Protein AF-A0A2R6S3V8-F1 (afdb_monomer)

Organism: NCBI:txid98765

Radius of gyration: 44.55 Å; Cα contacts (8 Å, |Δi|>4): 209; chains: 1; bounding box: 67×43×155 Å

Secondary structure (DSSP, 8-state):
--SHHHHHHHHHHHHHHHHHHHHHHHHHHHHHHHHHHHHHHHHHHHHHHHHHHHHHHHHHHHHHHHHHHHHHHHHHHHHHHHHHHHHHHHHH-SS--SSEEEE-BTTB--EEEHHHHHHHHHHTEETTTTEESS--B-TTT--B---TTT-SS-SEEE-HHHHHHHHHHHHHHHTPPPPPPTT-------S-------------TTGGGSTT-HHHHHHHHHHHHHHHHHHHHHHHTTT--HHHHHHHHHHHT-

Solvent-accessible surface area (backbone atoms only — not comparable to full-atom values): 14377 Å² total; per-residue (Å²): 143,72,73,64,62,60,56,52,52,49,53,53,52,51,50,52,51,49,56,52,49,54,53,48,52,54,50,50,51,54,51,51,54,52,48,51,52,50,52,53,51,51,53,51,52,50,52,52,52,53,52,52,50,52,54,47,54,53,49,52,53,54,48,52,55,50,51,54,52,48,52,52,54,51,48,52,54,46,50,53,51,34,51,52,46,51,50,50,49,48,72,78,24,88,56,76,45,26,42,28,28,20,39,59,27,102,79,45,70,63,68,38,24,31,53,58,50,49,29,58,62,38,53,58,43,36,84,90,74,35,42,63,89,63,81,52,46,42,94,88,78,58,39,64,42,57,51,87,88,83,46,93,59,64,32,69,39,80,31,63,67,60,40,54,54,50,50,49,51,48,50,57,34,29,68,49,74,82,76,78,45,102,80,71,59,85,77,76,89,79,78,82,95,72,95,68,94,63,88,75,68,82,80,55,84,53,60,38,37,18,72,92,17,62,57,39,51,55,40,52,51,44,20,52,54,14,45,56,54,49,52,54,46,64,76,36,48,88,75,60,50,41,68,53,54,42,53,49,26,58,75,64,74,69

Structure (mmCIF, N/CA/C/O backbone):
data_AF-A0A2R6S3V8-F1
#
_entry.id   AF-A0A2R6S3V8-F1
#
loop_
_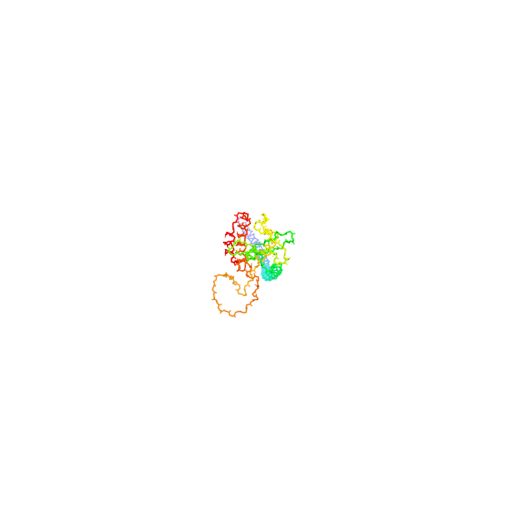atom_site.group_PDB
_atom_site.id
_atom_site.type_symbol
_atom_site.label_atom_id
_atom_site.label_alt_id
_atom_site.label_comp_id
_atom_site.label_asym_id
_atom_site.label_entity_id
_atom_site.label_seq_id
_atom_site.pdbx_PDB_ins_code
_atom_site.Cartn_x
_atom_site.Cartn_y
_atom_site.Cartn_z
_atom_site.occupancy
_atom_site.B_iso_or_equiv
_atom_site.auth_seq_id
_atom_site.auth_comp_id
_atom_site.auth_asym_id
_atom_site.auth_atom_id
_atom_site.pdbx_PDB_model_num
ATOM 1 N N . MET A 1 1 ? -31.964 -7.926 121.846 1.00 48.28 1 MET A N 1
ATOM 2 C CA . MET A 1 1 ? -32.997 -7.223 121.055 1.00 48.28 1 MET A CA 1
ATOM 3 C C . MET A 1 1 ? -32.378 -6.970 119.682 1.00 48.28 1 MET A C 1
ATOM 5 O O . MET A 1 1 ? -32.095 -5.840 119.339 1.00 48.28 1 MET A O 1
ATOM 9 N N . GLU A 1 2 ? -32.036 -8.056 118.980 1.00 49.59 2 GLU A N 1
ATOM 10 C CA . GLU A 1 2 ? -31.052 -8.072 117.871 1.00 49.59 2 GLU A CA 1
ATOM 11 C C . GLU A 1 2 ? -31.602 -8.804 116.628 1.00 49.59 2 GLU A C 1
ATOM 13 O O . GLU A 1 2 ? -30.924 -8.931 115.622 1.00 49.59 2 GLU A O 1
ATOM 18 N N . TYR A 1 3 ? -32.850 -9.285 116.689 1.00 49.09 3 TYR A N 1
ATOM 19 C CA . TYR A 1 3 ? -33.477 -10.095 115.635 1.00 49.09 3 TYR A CA 1
ATOM 20 C C . TYR A 1 3 ? -34.266 -9.273 114.597 1.00 49.09 3 TYR A C 1
ATOM 22 O O . TYR A 1 3 ? -34.626 -9.814 113.556 1.00 49.09 3 TYR A O 1
ATOM 30 N N . ASP A 1 4 ? -34.522 -7.984 114.851 1.00 52.78 4 ASP A N 1
ATOM 31 C CA . ASP A 1 4 ? -35.313 -7.127 113.950 1.00 52.78 4 ASP A CA 1
ATOM 32 C C . ASP A 1 4 ? -34.460 -6.373 112.909 1.00 52.78 4 ASP A C 1
ATOM 34 O O . ASP A 1 4 ? -34.943 -6.099 111.809 1.00 52.78 4 ASP A O 1
ATOM 38 N N . GLU A 1 5 ? -33.179 -6.087 113.184 1.00 52.56 5 GLU A N 1
ATOM 39 C CA . GLU A 1 5 ? -32.295 -5.411 112.213 1.00 52.56 5 GLU A CA 1
ATOM 40 C C . GLU A 1 5 ? -31.912 -6.318 111.032 1.00 52.56 5 GLU A C 1
ATOM 42 O O . GLU A 1 5 ? -31.852 -5.854 109.890 1.00 52.56 5 GLU A O 1
ATOM 47 N N . ASP A 1 6 ? -31.732 -7.621 111.265 1.00 54.94 6 ASP A N 1
ATOM 48 C CA . ASP A 1 6 ? -31.348 -8.577 110.220 1.00 54.94 6 ASP A CA 1
ATOM 49 C C . ASP A 1 6 ? -32.487 -8.881 109.233 1.00 54.94 6 ASP A C 1
ATOM 51 O O . ASP A 1 6 ? -32.248 -9.035 108.031 1.00 54.94 6 ASP A O 1
ATOM 55 N N . VAL A 1 7 ? -33.742 -8.894 109.697 1.00 58.06 7 VAL A N 1
ATOM 56 C CA . VAL A 1 7 ? -34.926 -9.099 108.840 1.00 58.06 7 VAL A CA 1
ATOM 57 C C . VAL A 1 7 ? -35.201 -7.864 107.976 1.00 58.06 7 VAL A C 1
ATOM 59 O O . VAL A 1 7 ? -35.477 -7.996 106.780 1.00 58.06 7 VAL A O 1
ATOM 62 N N . LEU A 1 8 ? -35.046 -6.659 108.536 1.00 56.72 8 LEU A N 1
ATOM 63 C CA . LEU A 1 8 ? -35.161 -5.398 107.794 1.00 56.72 8 LEU A CA 1
ATOM 64 C C . LEU A 1 8 ? -34.008 -5.214 106.786 1.00 56.72 8 LEU A C 1
ATOM 66 O O . LEU A 1 8 ? -34.238 -4.782 105.654 1.00 56.72 8 LEU A O 1
ATOM 70 N N . SER A 1 9 ? -32.783 -5.619 107.148 1.00 60.69 9 SER A N 1
ATOM 71 C CA . SER A 1 9 ? -31.602 -5.685 106.267 1.00 60.69 9 SER A CA 1
ATOM 72 C C . SER A 1 9 ? -31.814 -6.638 105.086 1.00 60.69 9 SER A C 1
ATOM 74 O O . SER A 1 9 ? -31.480 -6.307 103.944 1.00 60.69 9 SER A O 1
ATOM 76 N N . PHE A 1 10 ? -32.422 -7.804 105.327 1.00 60.97 10 PHE A N 1
ATOM 77 C CA . PHE A 1 10 ? -32.728 -8.785 104.287 1.00 60.97 10 PHE A CA 1
ATOM 78 C C . PHE A 1 10 ? -33.833 -8.299 103.339 1.00 60.97 10 PHE A C 1
ATOM 80 O O . PHE A 1 10 ? -33.656 -8.358 102.123 1.00 60.97 10 PHE A O 1
ATOM 87 N N . GLN A 1 11 ? -34.924 -7.728 103.863 1.00 63.41 11 GLN A N 1
ATOM 88 C CA . GLN A 1 11 ? -35.998 -7.137 103.051 1.00 63.41 11 GLN A CA 1
ATOM 89 C C . GLN A 1 11 ? -35.516 -5.930 102.225 1.00 63.41 11 GLN A C 1
ATOM 91 O O . GLN A 1 11 ? -35.892 -5.791 101.061 1.00 63.41 11 GLN A O 1
ATOM 96 N N . GLY A 1 12 ? -34.628 -5.093 102.777 1.00 66.38 12 GLY A N 1
ATOM 97 C CA . GLY A 1 12 ? -33.996 -3.982 102.057 1.00 66.38 12 GLY A CA 1
ATOM 98 C C . GLY A 1 12 ? -33.089 -4.441 100.909 1.00 66.38 12 GLY A C 1
ATOM 99 O O . GLY A 1 12 ? -33.147 -3.873 99.815 1.00 66.38 12 GLY A O 1
ATOM 100 N N . LYS A 1 13 ? -32.307 -5.512 101.119 1.00 70.75 13 LYS A N 1
ATOM 101 C CA . LYS A 1 13 ? -31.479 -6.166 100.083 1.00 70.75 13 LYS A CA 1
ATOM 102 C C . LYS A 1 13 ? -32.323 -6.844 99.002 1.00 70.75 13 LYS A C 1
ATOM 104 O O . LYS A 1 13 ? -31.981 -6.790 97.824 1.00 70.75 13 LYS A O 1
ATOM 109 N N . GLN A 1 14 ? -33.444 -7.452 99.386 1.00 71.12 14 GLN A N 1
ATOM 110 C CA . GLN A 1 14 ? -34.370 -8.100 98.458 1.00 71.12 14 GLN A CA 1
ATOM 111 C C . GLN A 1 14 ? -35.085 -7.067 97.575 1.00 71.12 14 GLN A C 1
ATOM 113 O O . GLN A 1 14 ? -35.185 -7.254 96.366 1.00 71.12 14 GLN A O 1
ATOM 118 N N . LYS A 1 15 ? -35.492 -5.928 98.149 1.00 75.38 15 LYS A N 1
ATOM 119 C CA . LYS A 1 15 ? -36.096 -4.811 97.411 1.00 75.38 15 LYS A CA 1
ATOM 120 C C . LYS A 1 15 ? -35.116 -4.156 96.431 1.00 75.38 15 LYS A C 1
ATOM 122 O O . LYS A 1 15 ? -35.463 -3.944 95.274 1.00 75.38 15 LYS A O 1
ATOM 127 N N . THR A 1 16 ? -33.873 -3.915 96.852 1.00 76.69 16 THR A N 1
ATOM 128 C CA . THR A 1 16 ? -32.826 -3.385 95.957 1.00 76.69 16 THR A CA 1
ATOM 129 C C . THR A 1 16 ? -32.462 -4.361 94.837 1.00 76.69 16 THR A C 1
ATOM 131 O O . THR A 1 16 ? -32.201 -3.915 93.720 1.00 76.69 16 THR A O 1
ATOM 134 N N . ALA A 1 17 ? -32.485 -5.674 95.093 1.00 77.25 17 ALA A N 1
ATOM 135 C CA . ALA A 1 17 ? -32.283 -6.705 94.072 1.00 77.25 17 ALA A CA 1
ATOM 136 C C . ALA A 1 17 ? -33.411 -6.727 93.023 1.00 77.25 17 ALA A C 1
ATOM 138 O O . ALA A 1 17 ? -33.134 -6.852 91.831 1.00 77.25 17 ALA A O 1
ATOM 139 N N . VAL A 1 18 ? -34.668 -6.554 93.444 1.00 80.44 18 VAL A N 1
ATOM 140 C CA . VAL A 1 18 ? -35.823 -6.449 92.532 1.00 80.44 18 VAL A CA 1
ATOM 141 C C . VAL A 1 18 ? -35.735 -5.178 91.685 1.00 80.44 18 VAL A C 1
ATOM 143 O O . VAL A 1 18 ? -35.821 -5.261 90.464 1.00 80.44 18 VAL A O 1
ATOM 146 N N . GLU A 1 19 ? -35.441 -4.027 92.292 1.00 82.44 19 GLU A N 1
ATOM 147 C CA . GLU A 1 19 ? -35.271 -2.758 91.564 1.00 82.44 19 GLU A CA 1
ATOM 148 C C . GLU A 1 19 ? -34.097 -2.802 90.563 1.00 82.44 19 GLU A C 1
ATOM 150 O O . GLU A 1 19 ? -34.140 -2.169 89.505 1.00 82.44 19 GLU A O 1
ATOM 155 N N . THR A 1 20 ? -33.026 -3.550 90.860 1.00 84.69 20 THR A N 1
ATOM 156 C CA . THR A 1 20 ? -31.924 -3.758 89.900 1.00 84.69 20 THR A CA 1
ATOM 157 C C . THR A 1 20 ? -32.291 -4.725 88.780 1.00 84.69 20 THR A C 1
ATOM 159 O O . THR A 1 20 ? -31.834 -4.524 87.653 1.00 84.69 20 THR A O 1
ATOM 162 N N . PHE A 1 21 ? -33.113 -5.739 89.053 1.00 85.06 21 PHE A N 1
ATOM 163 C CA . PHE A 1 21 ? -33.656 -6.628 88.025 1.00 85.06 21 PHE A CA 1
ATOM 164 C C . PHE A 1 21 ? -34.600 -5.886 87.075 1.00 85.06 21 PHE A C 1
ATOM 166 O O . PHE A 1 21 ? -34.404 -5.974 85.867 1.00 85.06 21 PHE A O 1
ATOM 173 N N . GLU A 1 22 ? -35.526 -5.076 87.593 1.00 87.50 22 GLU A N 1
ATOM 174 C CA . GLU A 1 22 ? -36.433 -4.254 86.776 1.00 87.50 22 GLU A CA 1
ATOM 175 C C . GLU A 1 22 ? -35.665 -3.265 85.886 1.00 87.50 22 GLU A C 1
ATOM 177 O O . GLU A 1 22 ? -35.955 -3.128 84.697 1.00 87.50 22 GLU A O 1
ATOM 182 N N . LYS A 1 23 ? -34.618 -2.616 86.417 1.00 87.81 23 LYS A N 1
ATOM 183 C CA . LYS A 1 23 ? -33.740 -1.742 85.617 1.00 87.81 23 LYS A CA 1
ATOM 184 C C . LYS A 1 23 ? -33.009 -2.502 84.510 1.00 87.81 23 LYS A C 1
ATOM 186 O O . LYS A 1 23 ? -32.854 -1.979 83.405 1.00 87.81 23 LYS A O 1
ATOM 191 N N . ARG A 1 24 ? -32.545 -3.726 84.782 1.00 88.19 24 ARG A N 1
ATOM 192 C CA . ARG A 1 24 ? -31.901 -4.579 83.771 1.00 88.19 24 ARG A CA 1
ATOM 193 C C . ARG A 1 24 ? -32.887 -5.028 82.702 1.00 88.19 24 ARG A C 1
ATOM 195 O O . ARG A 1 24 ? -32.532 -4.987 81.531 1.00 88.19 24 ARG A O 1
ATOM 202 N N . GLU A 1 25 ? -34.103 -5.395 83.084 1.00 90.88 25 GLU A N 1
ATOM 203 C CA . GLU A 1 25 ? -35.168 -5.786 82.158 1.00 90.88 25 GLU A CA 1
ATOM 204 C C . GLU A 1 25 ? -35.560 -4.623 81.236 1.00 90.88 25 GLU A C 1
ATOM 206 O O . GLU A 1 25 ? -35.615 -4.792 80.020 1.00 90.88 25 GLU A O 1
ATOM 211 N N . GLN A 1 26 ? -35.711 -3.410 81.779 1.00 90.62 26 GLN A N 1
ATOM 212 C CA . GLN A 1 26 ? -35.938 -2.202 80.975 1.00 90.62 26 GLN A CA 1
ATOM 213 C C . GLN A 1 26 ? -34.776 -1.908 80.016 1.00 90.62 26 GLN A C 1
ATOM 215 O O . GLN A 1 26 ? -35.002 -1.547 78.863 1.00 90.62 26 GLN A O 1
ATOM 220 N N . THR A 1 27 ? -33.532 -2.089 80.470 1.00 91.75 27 THR A N 1
ATOM 221 C CA . THR A 1 27 ? -32.340 -1.880 79.631 1.00 91.75 27 THR A CA 1
ATOM 222 C C . THR A 1 27 ? -32.261 -2.907 78.498 1.00 91.75 27 THR A C 1
ATOM 224 O O . THR A 1 27 ? -31.977 -2.542 77.360 1.00 91.75 27 THR A O 1
ATOM 227 N N . LEU A 1 28 ? -32.535 -4.183 78.788 1.00 91.69 28 LEU A N 1
ATOM 228 C CA . LEU A 1 28 ? -32.569 -5.257 77.791 1.00 91.69 28 LEU A CA 1
ATOM 229 C C . LEU A 1 28 ? -33.653 -5.013 76.744 1.00 91.69 28 LEU A C 1
ATOM 231 O O . LEU A 1 28 ? -33.375 -5.117 75.555 1.00 91.69 28 LEU A O 1
ATOM 235 N N . LYS A 1 29 ? -34.843 -4.590 77.175 1.00 93.31 29 LYS A N 1
ATOM 236 C CA . LYS A 1 29 ? -35.941 -4.252 76.268 1.00 93.31 29 LYS A CA 1
ATOM 237 C C . LYS A 1 29 ? -35.584 -3.088 75.335 1.00 93.31 29 LYS A C 1
ATOM 239 O O . LYS A 1 29 ? -35.846 -3.153 74.140 1.00 93.31 29 LYS A O 1
ATOM 244 N N . GLY A 1 30 ? -34.906 -2.061 75.857 1.00 93.38 30 GLY A N 1
ATOM 245 C CA . GLY A 1 30 ? -34.395 -0.955 75.040 1.00 93.38 30 GLY A CA 1
ATOM 246 C C . GLY A 1 30 ? -33.328 -1.385 74.023 1.00 93.38 30 GLY A C 1
ATOM 247 O O . GLY A 1 30 ? -33.298 -0.864 72.910 1.00 93.38 30 GLY A O 1
ATOM 248 N N . LEU A 1 31 ? -32.474 -2.354 74.375 1.00 94.31 31 LEU A N 1
ATOM 249 C CA . LEU A 1 31 ? -31.498 -2.940 73.448 1.00 94.31 31 LEU A CA 1
ATOM 250 C C . LEU A 1 31 ? -32.166 -3.804 72.369 1.00 94.31 31 LEU A C 1
ATOM 252 O O . LEU A 1 31 ? -31.749 -3.737 71.216 1.00 94.31 31 LEU A O 1
ATOM 256 N N . GLU A 1 32 ? -33.197 -4.579 72.713 1.00 94.44 32 GLU A N 1
ATOM 257 C CA . GLU A 1 32 ? -33.983 -5.363 71.748 1.00 94.44 32 GLU A CA 1
ATOM 258 C C . GLU A 1 32 ? -34.692 -4.466 70.728 1.00 94.44 32 GLU A C 1
ATOM 260 O O . GLU A 1 32 ? -34.628 -4.729 69.527 1.00 94.44 32 GLU A O 1
ATOM 265 N N . ASP A 1 33 ? -35.318 -3.376 71.181 1.00 94.12 33 ASP A N 1
ATOM 266 C CA . ASP A 1 33 ? -35.956 -2.403 70.291 1.00 94.12 33 ASP A CA 1
ATOM 267 C C . ASP A 1 33 ? -34.933 -1.721 69.365 1.00 94.12 33 ASP A C 1
ATOM 269 O O . ASP A 1 33 ? -35.184 -1.579 68.166 1.00 94.12 33 ASP A O 1
ATOM 273 N N . ALA A 1 34 ? -33.755 -1.361 69.888 1.00 94.50 34 ALA A N 1
ATOM 274 C CA . ALA A 1 34 ? -32.674 -0.774 69.095 1.00 94.50 34 ALA A CA 1
ATOM 275 C C . ALA A 1 34 ? -32.090 -1.756 68.063 1.00 94.50 34 ALA A C 1
ATOM 277 O O . ALA A 1 34 ? -31.764 -1.354 66.945 1.00 94.50 34 ALA A O 1
ATOM 278 N N . LEU A 1 35 ? -31.969 -3.042 68.412 1.00 94.50 35 LEU A N 1
ATOM 279 C CA . LEU A 1 35 ? -31.549 -4.094 67.482 1.00 94.50 35 LEU A CA 1
ATOM 280 C C . LEU A 1 35 ? -32.586 -4.312 66.380 1.00 94.50 35 LEU A C 1
ATOM 282 O O . LEU A 1 35 ? -32.212 -4.389 65.214 1.00 94.50 35 LEU A O 1
ATOM 286 N N . ARG A 1 36 ? -33.880 -4.331 66.724 1.00 94.69 36 ARG A N 1
ATOM 287 C CA . ARG A 1 36 ? -34.958 -4.446 65.733 1.00 94.69 36 ARG A CA 1
ATOM 288 C C . ARG A 1 36 ? -34.933 -3.282 64.743 1.00 94.69 36 ARG A C 1
ATOM 290 O O . ARG A 1 36 ? -35.021 -3.509 63.542 1.00 94.69 36 ARG A O 1
ATOM 297 N N . GLN A 1 37 ? -34.751 -2.055 65.233 1.00 94.94 37 GLN A N 1
ATOM 298 C CA . GLN A 1 37 ? -34.629 -0.880 64.370 1.00 94.94 37 GLN A CA 1
ATOM 299 C C . GLN A 1 37 ? -33.412 -0.985 63.433 1.00 94.94 37 GLN A C 1
ATOM 301 O O . GLN A 1 37 ? -33.524 -0.705 62.242 1.00 94.94 37 GLN A O 1
ATOM 306 N N . LYS A 1 38 ? -32.262 -1.442 63.946 1.00 94.62 38 LYS A N 1
ATOM 307 C CA . LYS A 1 38 ? -31.061 -1.686 63.131 1.00 94.62 38 LYS A CA 1
ATOM 308 C C . LYS A 1 38 ? -31.275 -2.761 62.062 1.00 94.62 38 LYS A C 1
ATOM 310 O O . LYS A 1 38 ? -30.790 -2.594 60.947 1.00 94.62 38 LYS A O 1
ATOM 315 N N . ASP A 1 39 ? -31.988 -3.840 62.375 1.00 95.12 39 ASP A N 1
ATOM 316 C CA . ASP A 1 39 ? -32.306 -4.895 61.404 1.00 95.12 39 ASP A CA 1
ATOM 317 C C . ASP A 1 39 ? -33.241 -4.391 60.295 1.00 95.12 39 ASP A C 1
ATOM 319 O O . ASP A 1 39 ? -33.076 -4.752 59.128 1.00 95.12 39 ASP A O 1
ATOM 323 N N . GLU A 1 40 ? -34.210 -3.538 60.628 1.00 94.50 40 GLU A N 1
ATOM 324 C CA . GLU A 1 40 ? -35.085 -2.892 59.644 1.00 94.50 40 GLU A CA 1
ATOM 325 C C . GLU A 1 40 ? -34.295 -1.952 58.717 1.00 94.50 40 GLU A C 1
ATOM 327 O O . GLU A 1 40 ? -34.451 -2.028 57.495 1.00 94.50 40 GLU A O 1
ATOM 332 N N . GLU A 1 41 ? -33.393 -1.133 59.271 1.00 94.75 41 GLU A N 1
ATOM 333 C CA . GLU A 1 41 ? -32.486 -0.264 58.504 1.00 94.75 41 GLU A CA 1
ATOM 334 C C . GLU A 1 41 ? -31.584 -1.077 57.560 1.00 94.75 41 GLU A C 1
ATOM 336 O O . GLU A 1 41 ? -31.548 -0.807 56.358 1.00 94.75 41 GLU A O 1
ATOM 341 N N . LEU A 1 42 ? -30.924 -2.125 58.067 1.00 94.62 42 LEU A N 1
ATOM 342 C CA . LEU A 1 42 ? -30.051 -2.996 57.271 1.00 94.62 42 LEU A CA 1
ATOM 343 C C . LEU A 1 42 ? -30.805 -3.715 56.148 1.00 94.62 42 LEU A C 1
ATOM 345 O O . LEU A 1 42 ? -30.278 -3.873 55.045 1.00 94.62 42 LEU A O 1
ATOM 349 N N . ASN A 1 43 ? -32.040 -4.151 56.399 1.00 94.62 43 ASN A N 1
ATOM 350 C CA . ASN A 1 43 ? -32.871 -4.762 55.364 1.00 94.62 43 ASN A CA 1
ATOM 351 C C . ASN A 1 43 ? -33.283 -3.745 54.289 1.00 94.62 43 ASN A C 1
ATOM 353 O O . ASN A 1 43 ? -33.294 -4.091 53.104 1.00 94.62 43 ASN A O 1
ATOM 357 N N . GLY A 1 44 ? -33.563 -2.497 54.678 1.00 94.94 44 GLY A N 1
ATOM 358 C CA . GLY A 1 44 ? -33.804 -1.396 53.745 1.00 94.94 44 GLY A CA 1
ATOM 359 C C . GLY A 1 44 ? -32.588 -1.109 52.860 1.00 94.94 44 GLY A C 1
ATOM 360 O O . GLY A 1 44 ? -32.703 -1.098 51.633 1.00 94.94 44 GLY A O 1
ATOM 361 N N . GLU A 1 45 ? -31.406 -0.966 53.463 1.00 95.62 45 GLU A N 1
ATOM 362 C CA . GLU A 1 45 ? -30.142 -0.759 52.742 1.00 95.62 45 GLU A CA 1
ATOM 363 C C . GLU A 1 45 ? -29.821 -1.919 51.794 1.00 95.62 45 GLU A C 1
ATOM 365 O O . GLU A 1 45 ? -29.440 -1.701 50.642 1.00 95.62 45 GLU A O 1
ATOM 370 N N . LYS A 1 46 ? -30.034 -3.164 52.235 1.00 95.56 46 LYS A N 1
ATOM 371 C CA . LYS A 1 46 ? -29.844 -4.355 51.400 1.00 95.56 46 LYS A CA 1
ATOM 372 C C . LYS A 1 46 ? -30.759 -4.346 50.174 1.00 95.56 46 LYS A C 1
ATOM 374 O O . LYS A 1 46 ? -30.309 -4.710 49.089 1.00 95.56 46 LYS A O 1
ATOM 379 N N . GLY A 1 47 ? -32.011 -3.909 50.327 1.00 95.88 47 GLY A N 1
ATOM 380 C CA . GLY A 1 47 ? -32.945 -3.742 49.211 1.00 95.88 47 GLY A CA 1
ATOM 381 C C . GLY A 1 47 ? -32.446 -2.724 48.181 1.00 95.88 47 GLY A C 1
ATOM 382 O O . GLY A 1 47 ? -32.426 -3.019 46.987 1.00 95.88 47 GLY A O 1
ATOM 383 N N . ILE A 1 48 ? -31.963 -1.568 48.648 1.00 96.25 48 ILE A N 1
ATOM 384 C CA . ILE A 1 48 ? -31.397 -0.514 47.791 1.00 96.25 48 ILE A CA 1
ATOM 385 C C . ILE A 1 48 ? -30.157 -1.024 47.046 1.00 96.25 48 ILE A C 1
ATOM 387 O O . ILE A 1 48 ? -30.049 -0.852 45.832 1.00 96.25 48 ILE A O 1
ATOM 391 N N . LEU A 1 49 ? -29.236 -1.693 47.745 1.00 95.88 49 LEU A N 1
ATOM 392 C CA . LEU A 1 49 ? -28.029 -2.261 47.137 1.00 95.88 49 LEU A CA 1
ATOM 393 C C . LEU A 1 49 ? -28.358 -3.311 46.076 1.00 95.88 49 LEU A C 1
ATOM 395 O O . LEU A 1 49 ? -27.707 -3.363 45.034 1.00 95.88 49 LEU A O 1
ATOM 399 N N . GLN A 1 50 ? -29.371 -4.141 46.319 1.00 96.19 50 GLN A N 1
ATOM 400 C CA . GLN A 1 50 ? -29.789 -5.155 45.361 1.00 96.19 50 GLN A CA 1
ATOM 401 C C . GLN A 1 50 ? -30.414 -4.530 44.108 1.00 96.19 50 GLN A C 1
ATOM 403 O O . GLN A 1 50 ? -30.151 -5.002 43.005 1.00 96.19 50 GLN A O 1
ATOM 408 N N . GLN A 1 51 ? -31.165 -3.436 44.259 1.00 96.06 51 GLN A N 1
ATOM 409 C CA . GLN A 1 51 ? -31.702 -2.676 43.132 1.00 96.06 51 GLN A CA 1
ATOM 410 C C . GLN A 1 51 ? -30.593 -1.993 42.316 1.00 96.06 51 GLN A C 1
ATOM 412 O O . GLN A 1 51 ? -30.576 -2.110 41.094 1.00 96.06 51 GLN A O 1
ATOM 417 N N . LEU A 1 52 ? -29.624 -1.358 42.987 1.00 96.31 52 LEU A N 1
ATOM 418 C CA . LEU A 1 52 ? -28.451 -0.757 42.338 1.00 96.31 52 LEU A CA 1
ATOM 419 C C . LEU A 1 52 ? -27.613 -1.792 41.584 1.00 96.31 52 LEU A C 1
ATOM 421 O O . LEU A 1 52 ? -27.105 -1.501 40.506 1.00 96.31 52 LEU A O 1
ATOM 425 N N . LYS A 1 53 ? -27.474 -3.003 42.135 1.00 97.00 53 LYS A N 1
ATOM 426 C CA . LYS A 1 53 ? -26.755 -4.096 41.477 1.00 97.00 53 LYS A CA 1
ATOM 427 C C . LYS A 1 53 ? -27.410 -4.479 40.146 1.00 97.00 53 LYS A C 1
ATOM 429 O O . LYS A 1 53 ? -26.705 -4.590 39.152 1.00 97.00 53 LYS A O 1
ATOM 434 N N . VAL A 1 54 ? -28.735 -4.639 40.124 1.00 97.06 54 VAL A N 1
ATOM 435 C CA . VAL A 1 54 ? -29.475 -4.955 38.889 1.00 97.06 54 VAL A CA 1
ATOM 436 C C . VAL A 1 54 ? -29.341 -3.821 37.871 1.00 97.06 54 VAL A C 1
ATOM 438 O O . VAL A 1 54 ? -29.055 -4.081 36.709 1.00 97.06 54 VAL A O 1
ATOM 441 N N . GLU A 1 55 ? -29.465 -2.561 38.303 1.00 96.50 55 GLU A N 1
ATOM 442 C CA . GLU A 1 55 ? -29.306 -1.412 37.400 1.00 96.50 55 GLU A CA 1
ATOM 443 C C . GLU A 1 55 ? -27.887 -1.329 36.807 1.00 96.50 55 GLU A C 1
ATOM 445 O O . GLU A 1 55 ? -27.719 -0.986 35.635 1.00 96.50 55 GLU A O 1
ATOM 450 N N . LEU A 1 56 ? -26.855 -1.655 37.592 1.00 96.56 56 LEU A N 1
ATOM 451 C CA . LEU A 1 56 ? -25.477 -1.725 37.103 1.00 96.56 56 LEU A CA 1
ATOM 452 C C . LEU A 1 56 ? -25.293 -2.849 36.081 1.00 96.56 56 LEU A C 1
ATOM 454 O O . LEU A 1 56 ? -24.734 -2.586 35.021 1.00 96.56 56 LEU A O 1
ATOM 458 N N . GLU A 1 57 ? -25.808 -4.049 36.352 1.00 96.69 57 GLU A N 1
ATOM 459 C CA . GLU A 1 57 ? -25.745 -5.184 35.418 1.00 96.69 57 GLU A CA 1
ATOM 460 C C . GLU A 1 57 ? -26.446 -4.857 34.083 1.00 96.69 57 GLU A C 1
ATOM 462 O O . GLU A 1 57 ? -25.910 -5.131 33.007 1.00 96.69 57 GLU A O 1
ATOM 467 N N . GLU A 1 58 ? -27.608 -4.196 34.125 1.00 96.06 58 GLU A N 1
ATOM 468 C CA . GLU A 1 58 ? -28.319 -3.741 32.923 1.00 96.06 58 GLU A CA 1
ATOM 469 C C . GLU A 1 58 ? -27.531 -2.677 32.145 1.00 96.06 58 GLU A C 1
ATOM 471 O O . GLU A 1 58 ? -27.459 -2.724 30.911 1.00 96.06 58 GLU A O 1
ATOM 476 N N . ARG A 1 59 ? -26.909 -1.718 32.845 1.00 96.06 59 ARG A N 1
ATOM 477 C CA . ARG A 1 59 ? -26.074 -0.692 32.205 1.00 96.06 59 ARG A CA 1
ATOM 478 C C . ARG A 1 59 ? -24.808 -1.275 31.595 1.00 96.06 59 ARG A C 1
ATOM 480 O O . ARG A 1 59 ? -24.452 -0.869 30.493 1.00 96.06 59 ARG A O 1
ATOM 487 N N . GLU A 1 60 ? -24.145 -2.205 32.272 1.00 95.94 60 GLU A N 1
ATOM 488 C CA . GLU A 1 60 ? -22.960 -2.894 31.754 1.00 95.94 60 GLU A CA 1
ATOM 489 C C . GLU A 1 60 ? -23.293 -3.662 30.471 1.00 95.94 60 GLU A C 1
ATOM 491 O O . GLU A 1 60 ? -22.594 -3.510 29.468 1.00 95.94 60 GLU A O 1
ATOM 496 N N . ALA A 1 61 ? -24.414 -4.391 30.449 1.00 95.38 61 ALA A N 1
ATOM 497 C CA . ALA A 1 61 ? -24.879 -5.080 29.247 1.00 95.38 61 ALA A CA 1
ATOM 498 C C . ALA A 1 61 ? -25.183 -4.103 28.095 1.00 95.38 61 ALA A C 1
ATOM 500 O O . ALA A 1 61 ? -24.789 -4.337 26.952 1.00 95.38 61 ALA A O 1
ATOM 501 N N . ALA A 1 62 ? -25.841 -2.975 28.384 1.00 95.00 62 ALA A N 1
ATOM 502 C CA . ALA A 1 62 ? -26.139 -1.959 27.375 1.00 95.00 62 ALA A CA 1
ATOM 503 C C . ALA A 1 62 ? -24.875 -1.269 26.826 1.00 95.00 62 ALA A C 1
ATOM 505 O O . ALA A 1 62 ? -24.822 -0.937 25.637 1.00 95.00 62 ALA A O 1
ATOM 506 N N . ILE A 1 63 ? -23.863 -1.048 27.672 1.00 95.00 63 ILE A N 1
ATOM 507 C CA . ILE A 1 63 ? -22.562 -0.509 27.258 1.00 95.00 63 ILE A CA 1
ATOM 508 C C . ILE A 1 63 ? -21.851 -1.511 26.350 1.00 95.00 63 ILE A C 1
ATOM 510 O O . ILE A 1 63 ? -21.431 -1.116 25.266 1.00 95.00 63 ILE A O 1
ATOM 514 N N . ALA A 1 64 ? -21.808 -2.793 26.721 1.00 94.94 64 ALA A N 1
ATOM 515 C CA . ALA A 1 64 ? -21.163 -3.834 25.922 1.00 94.94 64 ALA A CA 1
ATOM 516 C C . ALA A 1 64 ? -21.746 -3.924 24.499 1.00 94.94 64 ALA A C 1
ATOM 518 O O . ALA A 1 64 ? -21.002 -3.897 23.520 1.00 94.94 64 ALA A O 1
ATOM 519 N N . VAL A 1 65 ? -23.080 -3.923 24.367 1.00 93.94 65 VAL A N 1
ATOM 520 C CA . VAL A 1 65 ? -23.752 -3.936 23.051 1.00 93.94 65 VAL A CA 1
ATOM 521 C C . VAL A 1 65 ? -23.410 -2.688 22.232 1.00 93.94 65 VAL A C 1
ATOM 523 O O . VAL A 1 65 ? -23.175 -2.765 21.025 1.00 93.94 65 VAL A O 1
ATOM 526 N N . ARG A 1 66 ? -23.372 -1.512 22.869 1.00 93.38 66 ARG A N 1
ATOM 527 C CA . ARG A 1 66 ? -23.027 -0.261 22.181 1.00 93.38 66 ARG A CA 1
ATOM 528 C C . ARG A 1 66 ? -21.566 -0.245 21.731 1.00 93.38 66 ARG A C 1
ATOM 530 O O . ARG A 1 66 ? -21.277 0.267 20.651 1.00 93.38 66 ARG A O 1
ATOM 537 N N . GLU A 1 67 ? -20.656 -0.759 22.550 1.00 92.88 67 GLU A N 1
ATOM 538 C CA . GLU A 1 67 ? -19.237 -0.865 22.212 1.00 92.88 67 GLU A CA 1
ATOM 539 C C . GLU A 1 67 ? -19.031 -1.788 21.013 1.00 92.88 67 GLU A C 1
ATOM 541 O O . GLU A 1 67 ? -18.353 -1.392 20.068 1.00 92.88 67 GLU A O 1
ATOM 546 N N . GLU A 1 68 ? -19.695 -2.945 20.985 1.00 89.38 68 GLU A N 1
ATOM 547 C CA . GLU A 1 68 ? -19.674 -3.863 19.842 1.00 89.38 68 GLU A CA 1
ATOM 548 C C . GLU A 1 68 ? -20.232 -3.215 18.564 1.00 89.38 68 GLU A C 1
ATOM 550 O O . GLU A 1 68 ? -19.629 -3.282 17.493 1.00 89.38 68 GLU A O 1
ATOM 555 N N . GLN A 1 69 ? -21.351 -2.495 18.660 1.00 89.50 69 GLN A N 1
ATOM 556 C CA . GLN A 1 69 ? -21.896 -1.779 17.506 1.00 89.50 69 GLN A CA 1
ATOM 557 C C . GLN A 1 69 ? -20.940 -0.682 17.001 1.00 89.50 69 GLN A C 1
ATOM 559 O O . GLN A 1 69 ? -20.805 -0.472 15.793 1.00 89.50 69 GLN A O 1
ATOM 564 N N . SER A 1 70 ? -20.267 0.019 17.916 1.00 88.62 70 SER A N 1
ATOM 565 C CA . SER A 1 70 ? -19.290 1.063 17.596 1.00 88.62 70 SER A CA 1
ATOM 566 C C . SER A 1 70 ? -18.045 0.494 16.908 1.00 88.62 70 SER A C 1
ATOM 568 O O . SER A 1 70 ? -17.577 1.055 15.913 1.00 88.62 70 SER A O 1
ATOM 570 N N . THR A 1 71 ? -17.523 -0.642 17.385 1.00 88.50 71 THR A N 1
ATOM 571 C CA . THR A 1 71 ? -16.369 -1.306 16.761 1.00 88.50 71 THR A CA 1
ATOM 572 C C . THR A 1 71 ? -16.707 -1.813 15.362 1.00 88.50 71 THR A C 1
ATOM 574 O O . THR A 1 71 ? -15.916 -1.596 14.444 1.00 88.50 71 THR A O 1
ATOM 577 N N . LEU A 1 72 ? -17.900 -2.385 15.161 1.00 87.94 72 LEU A N 1
ATOM 578 C CA . LEU A 1 72 ? -18.375 -2.805 13.839 1.00 87.94 72 LEU A CA 1
ATOM 579 C C . LEU A 1 72 ? -18.500 -1.625 12.866 1.00 87.94 72 LEU A C 1
ATOM 581 O O . LEU A 1 72 ? -17.979 -1.689 11.752 1.00 87.94 72 LEU A O 1
ATOM 585 N N . LEU A 1 73 ? -19.136 -0.523 13.279 1.00 88.69 73 LEU A N 1
ATOM 586 C CA . LEU A 1 73 ? -19.257 0.683 12.447 1.00 88.69 73 LEU A CA 1
ATOM 587 C C . LEU A 1 73 ? -17.887 1.267 12.075 1.00 88.69 73 LEU A C 1
ATOM 589 O O . LEU A 1 73 ? -17.674 1.662 10.928 1.00 88.69 73 LEU A O 1
ATOM 593 N N . SER A 1 74 ? -16.948 1.285 13.024 1.00 89.06 74 SER A N 1
ATOM 594 C CA . SER A 1 74 ? -15.567 1.708 12.779 1.00 89.06 74 SER A CA 1
ATOM 595 C C . SER A 1 74 ? -14.869 0.807 11.753 1.00 89.06 74 SER A C 1
ATOM 597 O O . SER A 1 74 ? -14.232 1.312 10.828 1.00 89.06 74 SER A O 1
ATOM 599 N N . ALA A 1 75 ? -15.035 -0.516 11.854 1.00 87.00 75 ALA A N 1
ATOM 600 C CA . ALA A 1 75 ? -14.460 -1.465 10.902 1.00 87.00 75 ALA A CA 1
ATOM 601 C C . ALA A 1 75 ? -15.020 -1.271 9.482 1.00 87.00 75 ALA A C 1
ATOM 603 O O . ALA A 1 75 ? -14.250 -1.236 8.523 1.00 87.00 75 ALA A O 1
ATOM 604 N N . PHE A 1 76 ? -16.334 -1.064 9.337 1.00 86.25 76 PHE A N 1
ATOM 605 C CA . PHE A 1 76 ? -16.942 -0.767 8.035 1.00 86.25 76 PHE A CA 1
ATOM 606 C C . PHE A 1 76 ? -16.399 0.523 7.416 1.00 86.25 76 PHE A C 1
ATOM 608 O O . PHE A 1 76 ? -16.032 0.524 6.242 1.00 86.25 76 PHE A O 1
ATOM 615 N N . ALA A 1 77 ? -16.278 1.595 8.204 1.00 88.69 77 ALA A N 1
ATOM 616 C CA . ALA A 1 77 ? -15.708 2.853 7.726 1.00 88.69 77 ALA A CA 1
ATOM 617 C C . ALA A 1 77 ? -14.247 2.689 7.268 1.00 88.69 77 ALA A C 1
ATOM 619 O O . ALA A 1 77 ? -13.836 3.269 6.265 1.00 88.69 77 ALA A O 1
ATOM 620 N N . GLN A 1 78 ? -13.454 1.873 7.969 1.00 88.62 78 GLN A N 1
ATOM 621 C CA . GLN A 1 78 ? -12.072 1.582 7.574 1.00 88.62 78 GLN A CA 1
ATOM 622 C C . GLN A 1 78 ? -11.994 0.788 6.265 1.00 88.62 78 GLN A C 1
ATOM 624 O O . GLN A 1 78 ? -11.130 1.069 5.438 1.00 88.62 78 GLN A O 1
ATOM 629 N N . ILE A 1 79 ? -12.907 -0.160 6.047 1.00 87.88 79 ILE A N 1
ATOM 630 C CA . ILE A 1 79 ? -12.986 -0.923 4.795 1.00 87.88 79 ILE A CA 1
ATOM 631 C C . ILE A 1 79 ? -13.381 -0.015 3.632 1.00 87.88 79 ILE A C 1
ATOM 633 O O . ILE A 1 79 ? -12.756 -0.079 2.579 1.00 87.88 79 ILE A O 1
ATOM 637 N N . GLU A 1 80 ? -14.362 0.867 3.818 1.00 88.69 80 GLU A N 1
ATOM 638 C CA . GLU A 1 80 ? -14.752 1.825 2.781 1.00 88.69 80 GLU A CA 1
ATOM 639 C C . GLU A 1 80 ? -13.605 2.783 2.429 1.00 88.69 80 GLU A C 1
ATOM 641 O O . GLU A 1 80 ? -13.317 3.011 1.254 1.00 88.69 80 GLU A O 1
ATOM 646 N N . ASN A 1 81 ? -12.897 3.300 3.436 1.00 90.38 81 ASN A N 1
ATOM 647 C CA . ASN A 1 81 ? -11.721 4.139 3.210 1.00 90.38 81 ASN A CA 1
ATOM 648 C C . ASN A 1 81 ? -10.628 3.386 2.442 1.00 90.38 81 ASN A C 1
ATOM 650 O O . ASN A 1 81 ? -10.032 3.938 1.519 1.00 90.38 81 ASN A O 1
ATOM 654 N N . ALA A 1 82 ? -10.390 2.120 2.778 1.00 90.75 82 ALA A N 1
ATOM 655 C CA . ALA A 1 82 ? -9.418 1.296 2.079 1.00 90.75 82 ALA A CA 1
ATOM 656 C C . ALA A 1 82 ? -9.816 1.003 0.627 1.00 90.75 82 ALA A C 1
ATOM 658 O O . ALA A 1 82 ? -8.949 0.999 -0.242 1.00 90.75 82 ALA A O 1
ATOM 659 N N . ASP A 1 83 ? -11.109 0.837 0.340 1.00 89.56 83 ASP A N 1
ATOM 660 C CA . ASP A 1 83 ? -11.616 0.696 -1.030 1.00 89.56 83 ASP A CA 1
ATOM 661 C C . ASP A 1 83 ? -11.279 1.937 -1.866 1.00 89.56 83 ASP A C 1
ATOM 663 O O . ASP A 1 83 ? -10.788 1.854 -2.992 1.00 89.56 83 ASP A O 1
ATOM 667 N N . GLN A 1 84 ? -11.478 3.120 -1.280 1.00 91.06 84 GLN A N 1
ATOM 668 C CA . GLN A 1 84 ? -11.124 4.385 -1.918 1.00 91.06 84 GLN A CA 1
ATOM 669 C C . GLN A 1 84 ? -9.610 4.529 -2.104 1.00 91.06 84 GLN A C 1
ATOM 671 O O . GLN A 1 84 ? -9.172 5.010 -3.150 1.00 91.06 84 GLN A O 1
ATOM 676 N N . THR A 1 85 ? -8.807 4.122 -1.118 1.00 92.00 85 THR A N 1
ATOM 677 C CA . THR A 1 85 ? -7.343 4.134 -1.227 1.00 92.00 85 THR A CA 1
ATOM 678 C C . THR A 1 85 ? -6.860 3.194 -2.331 1.00 92.00 85 THR A C 1
ATOM 680 O O . THR A 1 85 ? -6.003 3.592 -3.121 1.00 92.00 85 THR A O 1
ATOM 683 N N . LEU A 1 86 ? -7.435 1.993 -2.448 1.00 90.69 86 LEU A N 1
ATOM 684 C CA . LEU A 1 86 ? -7.096 1.051 -3.515 1.00 90.69 86 LEU A CA 1
ATOM 685 C C . LEU A 1 86 ? -7.419 1.640 -4.893 1.00 90.69 86 LEU A C 1
ATOM 687 O O . LEU A 1 86 ? -6.544 1.676 -5.755 1.00 90.69 86 LEU A O 1
ATOM 691 N N . LYS A 1 87 ? -8.615 2.212 -5.069 1.00 89.69 87 LYS A N 1
ATOM 692 C CA . LYS A 1 87 ? -8.995 2.886 -6.322 1.00 89.69 87 LYS A CA 1
ATOM 693 C C . LYS A 1 87 ? -8.045 4.023 -6.681 1.00 89.69 87 LYS A C 1
ATOM 695 O O . LYS A 1 87 ? -7.599 4.114 -7.816 1.00 89.69 87 LYS A O 1
ATOM 700 N N . ARG A 1 88 ? -7.661 4.860 -5.710 1.00 89.38 88 ARG A N 1
ATOM 701 C CA . ARG A 1 88 ? -6.669 5.928 -5.937 1.00 89.38 88 ARG A CA 1
ATOM 702 C C . ARG A 1 88 ? -5.318 5.369 -6.363 1.00 89.38 88 ARG A C 1
ATOM 704 O O . ARG A 1 88 ? -4.674 5.950 -7.233 1.00 89.38 88 ARG A O 1
ATOM 711 N N . LEU A 1 89 ? -4.877 4.271 -5.748 1.00 88.81 89 LEU A N 1
ATOM 712 C CA . LEU A 1 89 ? -3.636 3.607 -6.129 1.00 88.81 89 LEU A CA 1
ATOM 713 C C . LEU A 1 89 ? -3.709 3.143 -7.591 1.00 88.81 89 LEU A C 1
ATOM 715 O O . LEU A 1 89 ? -2.781 3.408 -8.346 1.00 88.81 89 LEU A O 1
ATOM 719 N N . GLU A 1 90 ? -4.807 2.516 -8.004 1.00 86.44 90 GLU A N 1
ATOM 720 C CA . GLU A 1 90 ? -5.003 2.015 -9.371 1.00 86.44 90 GLU A CA 1
ATOM 721 C C . GLU A 1 90 ? -5.167 3.137 -10.410 1.00 86.44 90 GLU A C 1
ATOM 723 O O . GLU A 1 90 ? -4.585 3.064 -11.495 1.00 86.44 90 GLU A O 1
ATOM 728 N N . ASP A 1 91 ? -5.883 4.209 -10.061 1.00 85.75 91 ASP A N 1
ATOM 729 C CA . ASP A 1 91 ? -6.110 5.371 -10.925 1.00 85.75 91 ASP A CA 1
ATOM 730 C C . ASP A 1 91 ? -4.812 6.144 -11.199 1.00 85.75 91 ASP A C 1
ATOM 732 O O . ASP A 1 91 ? -4.547 6.568 -12.327 1.00 85.75 91 ASP A O 1
ATOM 736 N N . ILE A 1 92 ? -3.990 6.341 -10.164 1.00 82.12 92 ILE A N 1
ATOM 737 C CA . ILE A 1 92 ? -2.726 7.081 -10.274 1.00 82.12 92 ILE A CA 1
ATOM 738 C C . ILE A 1 92 ? -1.639 6.191 -10.901 1.00 82.12 92 ILE A C 1
ATOM 740 O O . ILE A 1 92 ? -0.752 6.689 -11.600 1.00 82.12 92 ILE A O 1
ATOM 744 N N . PHE A 1 93 ? -1.704 4.874 -10.680 1.00 77.88 93 PHE A N 1
ATOM 745 C CA . PHE A 1 93 ? -0.642 3.935 -11.024 1.00 77.88 93 PHE A CA 1
ATOM 746 C C . PHE A 1 93 ? -1.176 2.711 -11.783 1.00 77.88 93 PHE A C 1
ATOM 748 O O . PHE A 1 93 ? -1.507 1.681 -11.203 1.00 77.88 93 PHE A O 1
ATOM 755 N N . SER A 1 94 ? -1.160 2.781 -13.119 1.00 64.12 94 SER A N 1
ATOM 756 C CA . SER A 1 94 ? -1.717 1.738 -14.004 1.00 64.12 94 SER A CA 1
ATOM 757 C C . SER A 1 94 ? -1.024 0.367 -13.899 1.00 64.12 94 SER A C 1
ATOM 759 O O . SER A 1 94 ? -1.614 -0.668 -14.187 1.00 64.12 94 SER A O 1
ATOM 761 N N . CYS A 1 95 ? 0.244 0.345 -13.493 1.00 67.56 95 CYS A N 1
ATOM 762 C CA . CYS A 1 95 ? 0.869 -0.811 -12.859 1.00 67.56 95 CYS A CA 1
ATOM 763 C C . CYS A 1 95 ? 1.136 -0.352 -11.437 1.00 67.56 95 CYS A C 1
ATOM 765 O O . CYS A 1 95 ? 1.726 0.715 -11.297 1.00 67.56 95 CYS A O 1
ATOM 767 N N . SER A 1 96 ? 0.713 -1.104 -10.421 1.00 61.88 96 SER A N 1
ATOM 768 C CA . SER A 1 96 ? 0.903 -0.779 -9.001 1.00 61.88 96 SER A CA 1
ATOM 769 C C . SER A 1 96 ? 2.391 -0.582 -8.690 1.00 61.88 96 SER A C 1
ATOM 771 O O . SER A 1 96 ? 3.025 -1.537 -8.262 1.00 61.88 96 SER A O 1
ATOM 773 N N . LEU A 1 97 ? 2.965 0.593 -9.005 1.00 67.69 97 LEU A N 1
ATOM 774 C CA . LEU A 1 97 ? 4.360 0.774 -9.442 1.00 67.69 97 LEU A CA 1
ATOM 775 C C . LEU A 1 97 ? 5.345 0.197 -8.424 1.00 67.69 97 LEU A C 1
ATOM 777 O O . LEU A 1 97 ? 5.844 0.896 -7.548 1.00 67.69 97 LEU A O 1
ATOM 781 N N . ALA A 1 98 ? 5.637 -1.092 -8.549 1.00 82.50 98 ALA A N 1
ATOM 782 C CA . ALA A 1 98 ? 6.547 -1.767 -7.654 1.00 82.50 98 ALA A CA 1
ATOM 783 C C . ALA A 1 98 ? 7.949 -1.242 -7.978 1.00 82.50 98 ALA A C 1
ATOM 785 O O . ALA A 1 98 ? 8.473 -1.508 -9.065 1.00 82.50 98 ALA A O 1
ATOM 786 N N . CYS A 1 99 ? 8.499 -0.436 -7.066 1.00 88.12 99 CYS A N 1
ATOM 787 C CA . CYS A 1 99 ? 9.739 0.317 -7.241 1.00 88.12 99 CYS A CA 1
ATOM 788 C C . CYS A 1 99 ? 9.657 1.345 -8.403 1.00 88.12 99 CYS A C 1
ATOM 790 O O . CYS A 1 99 ? 10.044 1.039 -9.536 1.00 88.12 99 CYS A O 1
ATOM 792 N N . PRO A 1 100 ? 9.116 2.558 -8.178 1.00 92.69 100 PRO A N 1
ATOM 793 C CA . PRO A 1 100 ? 8.901 3.541 -9.237 1.00 92.69 100 PRO A CA 1
ATOM 794 C C . PRO A 1 100 ? 10.199 4.232 -9.680 1.00 92.69 100 PRO A C 1
ATOM 796 O O . PRO A 1 100 ? 10.960 4.776 -8.877 1.00 92.69 100 PRO A O 1
ATOM 799 N N . TYR A 1 101 ? 10.419 4.280 -10.994 1.00 93.56 101 TYR A N 1
ATOM 800 C CA . TYR A 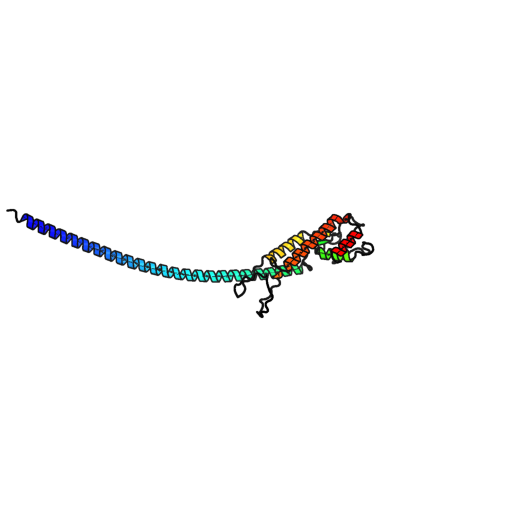1 101 ? 11.541 4.979 -11.625 1.00 93.56 101 TYR A CA 1
ATOM 801 C C . TYR A 1 101 ? 11.045 5.974 -12.665 1.00 93.56 101 TYR A C 1
ATOM 803 O O . TYR A 1 101 ? 10.174 5.657 -13.474 1.00 93.56 101 TYR A O 1
ATOM 811 N N . SER A 1 102 ? 11.634 7.165 -12.658 1.00 93.38 102 SER A N 1
ATOM 812 C CA . SER A 1 102 ? 11.425 8.196 -13.667 1.00 93.38 102 SER A CA 1
ATOM 813 C C . SER A 1 102 ? 12.452 8.092 -14.781 1.00 93.38 102 SER A C 1
ATOM 815 O O . SER A 1 102 ? 13.628 7.808 -14.544 1.00 93.38 102 SER A O 1
ATOM 817 N N . LEU A 1 103 ? 12.004 8.371 -16.001 1.00 92.06 103 LEU A N 1
ATOM 818 C CA . LEU A 1 103 ? 12.891 8.489 -17.149 1.00 92.06 103 LEU A CA 1
ATOM 819 C C . LEU A 1 103 ? 13.636 9.826 -17.109 1.00 92.06 103 LEU A C 1
ATOM 821 O O . LEU A 1 103 ? 13.015 10.884 -17.109 1.00 92.06 103 LEU A O 1
ATOM 825 N N . ALA A 1 104 ? 14.964 9.776 -17.105 1.00 84.38 104 ALA A N 1
ATOM 826 C CA . ALA A 1 104 ? 15.851 10.929 -17.172 1.00 84.38 104 ALA A CA 1
ATOM 827 C C . ALA A 1 104 ? 16.040 11.373 -18.633 1.00 84.38 104 ALA A C 1
ATOM 829 O O . ALA A 1 104 ? 17.096 11.177 -19.233 1.00 84.38 104 ALA A O 1
ATOM 830 N N . SER A 1 105 ? 14.988 11.947 -19.221 1.00 82.81 105 SER A N 1
ATOM 831 C CA . SER A 1 105 ? 15.053 12.625 -20.521 1.00 82.81 105 SER A CA 1
ATOM 832 C C . SER A 1 105 ? 14.912 14.135 -20.322 1.00 82.81 105 SER A C 1
ATOM 834 O O . SER A 1 105 ? 14.081 14.549 -19.512 1.00 82.81 105 SER A O 1
ATOM 836 N N . PRO A 1 106 ? 15.620 14.984 -21.091 1.00 75.00 106 PRO A N 1
ATOM 837 C CA . PRO A 1 106 ? 15.444 16.438 -21.032 1.00 75.00 106 PRO A CA 1
ATOM 838 C C . PRO A 1 106 ? 13.994 16.905 -21.248 1.00 75.00 106 PRO A C 1
ATOM 840 O O . PRO A 1 106 ? 13.638 18.006 -20.839 1.00 75.00 106 PRO A O 1
ATOM 843 N N . GLY A 1 107 ? 13.166 16.082 -21.902 1.00 80.75 107 GLY A N 1
ATOM 844 C CA . GLY A 1 107 ? 11.781 16.405 -22.245 1.00 80.75 107 GLY A CA 1
ATOM 845 C C . GLY A 1 107 ? 10.705 15.680 -21.434 1.00 80.75 107 GLY A C 1
ATOM 846 O O . GLY A 1 107 ? 9.528 15.900 -21.712 1.00 80.75 107 GLY A O 1
ATOM 847 N N . CYS A 1 108 ? 11.042 14.800 -20.478 1.00 89.12 108 CYS A N 1
ATOM 848 C CA . CYS A 1 108 ? 10.016 14.110 -19.688 1.00 89.12 108 CYS A CA 1
ATOM 849 C C . CYS A 1 108 ? 10.489 13.649 -18.306 1.00 89.12 108 CYS A C 1
ATOM 851 O O . CYS A 1 108 ? 11.654 13.325 -18.129 1.00 89.12 108 CYS A O 1
ATOM 853 N N . GLY A 1 109 ? 9.551 13.532 -17.361 1.00 87.88 109 GLY A N 1
ATOM 854 C CA . GLY A 1 109 ? 9.770 12.961 -16.023 1.00 87.88 109 GLY A CA 1
ATOM 855 C C . GLY A 1 109 ? 8.793 11.833 -15.686 1.00 87.88 109 GLY A C 1
ATOM 856 O O . GLY A 1 109 ? 8.493 11.614 -14.516 1.00 87.88 109 GLY A O 1
ATOM 857 N N . HIS A 1 110 ? 8.246 11.162 -16.705 1.00 91.94 110 HIS A N 1
ATOM 858 C CA . HIS A 1 110 ? 7.257 10.101 -16.519 1.00 91.94 110 HIS A CA 1
ATOM 859 C C . HIS A 1 110 ? 7.837 8.927 -15.732 1.00 91.94 110 HIS A C 1
ATOM 861 O O . HIS A 1 110 ? 8.974 8.511 -15.980 1.00 91.94 110 HIS A O 1
ATOM 867 N N . SER A 1 111 ? 7.029 8.391 -14.818 1.00 91.94 111 SER A N 1
ATOM 868 C CA . SER A 1 111 ? 7.412 7.302 -13.925 1.00 91.94 111 SER A CA 1
ATOM 869 C C . SER A 1 111 ? 6.726 5.996 -14.281 1.00 91.94 111 SER A C 1
ATOM 871 O O . SER A 1 111 ? 5.578 5.971 -14.719 1.00 91.94 111 SER A O 1
ATOM 873 N N . PHE A 1 112 ? 7.446 4.904 -14.062 1.00 92.44 112 PHE A N 1
ATOM 874 C CA . PHE A 1 112 ? 7.022 3.556 -14.402 1.00 92.44 112 PHE A CA 1
ATOM 875 C C . PHE A 1 112 ? 7.499 2.570 -13.336 1.00 92.44 112 PHE A C 1
ATOM 877 O O . PHE A 1 112 ? 8.424 2.859 -12.575 1.00 92.44 112 PHE A O 1
ATOM 884 N N . CYS A 1 113 ? 6.885 1.387 -13.305 1.00 93.00 113 CYS A N 1
ATOM 885 C CA . CYS A 1 113 ? 7.366 0.289 -12.480 1.00 93.00 113 CYS A CA 1
ATOM 886 C C . CYS A 1 113 ? 8.744 -0.140 -13.000 1.00 93.00 113 CYS A C 1
ATOM 888 O O . CYS A 1 113 ? 8.922 -0.239 -14.219 1.00 93.00 113 CYS A O 1
ATOM 890 N N . ALA A 1 114 ? 9.701 -0.401 -12.104 1.00 94.06 114 ALA A N 1
ATOM 891 C CA . ALA A 1 114 ? 11.075 -0.735 -12.479 1.00 94.06 114 ALA A CA 1
ATOM 892 C C . ALA A 1 114 ? 11.131 -1.870 -13.512 1.00 94.06 114 ALA A C 1
ATOM 894 O O . ALA A 1 114 ? 11.707 -1.715 -14.585 1.00 94.06 114 ALA A O 1
ATOM 895 N N . MET A 1 115 ? 10.458 -2.988 -13.234 1.00 94.00 115 MET A N 1
ATOM 896 C CA . MET A 1 115 ? 10.441 -4.137 -14.145 1.00 94.00 115 MET A CA 1
ATOM 897 C C . MET A 1 115 ? 9.803 -3.811 -15.500 1.00 94.00 115 MET A C 1
ATOM 899 O O . MET A 1 115 ? 10.334 -4.199 -16.535 1.00 94.00 115 MET A O 1
ATOM 903 N N . CYS A 1 116 ? 8.709 -3.049 -15.503 1.00 93.69 116 CYS A N 1
ATOM 904 C CA . CYS A 1 116 ? 7.960 -2.686 -16.702 1.00 93.69 116 CYS A CA 1
ATOM 905 C C . CYS A 1 116 ? 8.821 -1.853 -17.647 1.00 93.69 116 CYS A C 1
ATOM 907 O O . CYS A 1 116 ? 8.892 -2.130 -18.844 1.00 93.69 116 CYS A O 1
ATOM 909 N N . ILE A 1 117 ? 9.482 -0.824 -17.107 1.00 94.25 117 ILE A N 1
ATOM 910 C CA . ILE A 1 117 ? 10.281 0.073 -17.933 1.00 94.25 117 ILE A CA 1
ATOM 911 C C . ILE A 1 117 ? 11.585 -0.574 -18.382 1.00 94.25 117 ILE A C 1
ATOM 913 O O . ILE A 1 117 ? 12.010 -0.329 -19.507 1.00 94.25 117 ILE A O 1
ATOM 917 N N . LEU A 1 118 ? 12.176 -1.451 -17.565 1.00 95.31 118 LEU A N 1
ATOM 918 C CA . LEU A 1 118 ? 13.317 -2.262 -17.984 1.00 95.31 118 LEU A CA 1
ATOM 919 C C . LEU A 1 118 ? 12.934 -3.194 -19.132 1.00 95.31 118 LEU A C 1
ATOM 921 O O . LEU A 1 118 ? 13.598 -3.180 -20.164 1.00 95.31 118 LEU A O 1
ATOM 925 N N . GLN A 1 119 ? 11.852 -3.962 -18.994 1.00 95.19 119 GLN A N 1
ATOM 926 C CA . GLN A 1 119 ? 11.403 -4.874 -20.047 1.00 95.19 119 GLN A CA 1
ATOM 927 C C . GLN A 1 119 ? 11.109 -4.126 -21.344 1.00 95.19 119 GLN A C 1
ATOM 929 O O . GLN A 1 119 ? 11.576 -4.513 -22.413 1.00 95.19 119 GLN A O 1
ATOM 934 N N . TRP A 1 120 ? 10.398 -3.004 -21.243 1.00 95.19 120 TRP A N 1
ATOM 935 C CA . TRP A 1 120 ? 10.109 -2.164 -22.393 1.00 95.19 120 TRP A CA 1
ATOM 936 C C . TRP A 1 120 ? 11.393 -1.608 -23.036 1.00 95.19 120 TRP A C 1
ATOM 938 O O . TRP A 1 120 ? 11.581 -1.759 -24.241 1.00 95.19 120 TRP A O 1
ATOM 948 N N . PHE A 1 121 ? 12.318 -1.038 -22.259 1.00 95.19 121 PHE A N 1
ATOM 949 C CA . PHE A 1 121 ? 13.546 -0.433 -22.788 1.00 95.19 121 PHE A CA 1
ATOM 950 C C . PHE A 1 121 ? 14.454 -1.470 -23.462 1.00 95.19 121 PHE A C 1
ATOM 952 O O . PHE A 1 121 ? 15.000 -1.235 -24.542 1.00 95.19 121 PHE A O 1
ATOM 959 N N . PHE A 1 122 ? 14.591 -2.647 -22.851 1.00 95.88 122 PHE A N 1
ATOM 960 C CA . PHE A 1 122 ? 15.406 -3.737 -23.382 1.00 95.88 122 PHE A CA 1
ATOM 961 C C . PHE A 1 122 ? 14.711 -4.530 -24.490 1.00 95.88 122 PHE A C 1
ATOM 963 O O . PHE A 1 122 ? 15.398 -5.231 -25.235 1.00 95.88 122 PHE A O 1
ATOM 970 N N . SER A 1 123 ? 13.398 -4.390 -24.694 1.00 94.81 123 SER A N 1
ATOM 971 C CA . SER A 1 123 ? 12.720 -4.993 -25.850 1.00 94.81 123 SER A CA 1
ATOM 972 C C . SER A 1 123 ? 13.345 -4.526 -27.176 1.00 94.81 123 SER A C 1
ATOM 974 O O . SER A 1 123 ? 13.569 -5.348 -28.066 1.00 94.81 123 SER A O 1
ATOM 976 N N . GLY A 1 124 ? 13.775 -3.258 -27.247 1.00 92.88 124 GLY A N 1
ATOM 977 C CA . GLY A 1 124 ? 14.479 -2.666 -28.391 1.00 92.88 124 GLY A CA 1
ATOM 978 C C . GLY A 1 124 ? 15.958 -3.054 -28.534 1.00 92.88 124 GLY A C 1
ATOM 979 O O . GLY A 1 124 ? 16.576 -2.740 -29.551 1.00 92.88 124 GLY A O 1
ATOM 980 N N . LEU A 1 125 ? 16.546 -3.750 -27.553 1.00 94.75 125 LEU A N 1
ATOM 981 C CA . LEU A 1 125 ? 17.927 -4.228 -27.637 1.00 94.75 125 LEU A CA 1
ATOM 982 C C . LEU A 1 125 ? 18.022 -5.411 -28.610 1.00 94.75 125 LEU A C 1
ATOM 984 O O . LEU A 1 125 ? 17.403 -6.465 -28.409 1.00 94.75 125 LEU A O 1
ATOM 988 N N . HIS A 1 126 ? 18.852 -5.276 -29.640 1.00 94.75 126 HIS A N 1
ATOM 989 C CA . HIS A 1 126 ? 19.057 -6.322 -30.629 1.00 94.75 126 HIS A CA 1
ATOM 990 C C . HIS A 1 126 ? 19.947 -7.451 -30.084 1.00 94.75 126 HIS A C 1
ATOM 992 O O . HIS A 1 126 ? 21.110 -7.240 -29.738 1.00 94.75 126 HIS A O 1
ATOM 998 N N . ARG A 1 127 ? 19.422 -8.684 -30.075 1.00 93.44 127 ARG A N 1
ATOM 999 C CA . ARG A 1 127 ? 20.106 -9.879 -29.537 1.00 93.44 127 ARG A CA 1
ATOM 1000 C C . ARG A 1 127 ? 21.405 -10.231 -30.270 1.00 93.44 127 ARG A C 1
ATOM 1002 O O . ARG A 1 127 ? 22.308 -10.778 -29.656 1.00 93.44 127 ARG A O 1
ATOM 1009 N N . GLY A 1 128 ? 21.518 -9.919 -31.564 1.00 93.25 128 GLY A N 1
ATOM 1010 C CA . GLY A 1 128 ? 22.705 -10.274 -32.349 1.00 93.25 128 GLY A CA 1
ATOM 1011 C C . GLY A 1 128 ? 23.910 -9.359 -32.115 1.00 93.25 128 GLY A C 1
ATOM 1012 O O . GLY A 1 128 ? 25.045 -9.818 -32.169 1.00 93.25 128 GLY A O 1
ATOM 1013 N N . CYS A 1 129 ? 23.681 -8.066 -31.863 1.00 93.00 129 CYS A N 1
ATOM 1014 C CA . CYS A 1 129 ? 24.761 -7.078 -31.743 1.00 93.00 129 CYS A CA 1
ATOM 1015 C C . CYS A 1 129 ? 24.870 -6.442 -30.349 1.00 93.00 129 CYS A C 1
ATOM 1017 O O . CYS A 1 129 ? 25.854 -5.751 -30.093 1.00 93.00 129 CYS A O 1
ATOM 1019 N N . GLY A 1 130 ? 23.881 -6.642 -29.469 1.00 90.81 130 GLY A N 1
ATOM 1020 C CA . GLY A 1 130 ? 23.827 -6.044 -28.133 1.00 90.81 130 GLY A CA 1
ATOM 1021 C C . GLY A 1 130 ? 23.729 -4.518 -28.151 1.00 90.81 130 GLY A C 1
ATOM 1022 O O . GLY A 1 130 ? 24.268 -3.863 -27.265 1.00 90.81 130 GLY A O 1
ATOM 1023 N N . GLY A 1 131 ? 23.094 -3.950 -29.179 1.00 90.75 131 GLY A N 1
ATOM 1024 C CA . GLY A 1 131 ? 22.860 -2.513 -29.315 1.00 90.75 131 GLY A CA 1
ATOM 1025 C C . GLY A 1 131 ? 21.402 -2.191 -29.636 1.00 90.75 131 GLY A C 1
ATOM 1026 O O . GLY A 1 131 ? 20.644 -3.057 -30.075 1.00 90.75 131 GLY A O 1
ATOM 1027 N N . TRP A 1 132 ? 21.024 -0.936 -29.414 1.00 92.81 132 TRP A N 1
ATOM 1028 C CA . TRP A 1 132 ? 19.749 -0.375 -29.854 1.00 92.81 132 TRP A CA 1
ATOM 1029 C C . TRP A 1 132 ? 19.940 0.207 -31.257 1.00 92.81 132 TRP A C 1
ATOM 1031 O O . TRP A 1 132 ? 20.845 1.010 -31.472 1.00 92.81 132 TRP A O 1
ATOM 1041 N N . HIS A 1 133 ? 19.145 -0.249 -32.227 1.00 89.94 133 HIS A N 1
ATOM 1042 C CA . HIS A 1 133 ? 19.180 0.283 -33.600 1.00 89.94 133 HIS A CA 1
ATOM 1043 C C . HIS A 1 133 ? 18.239 1.477 -33.791 1.00 89.94 133 HIS A C 1
ATOM 1045 O O . HIS A 1 133 ? 18.402 2.243 -34.736 1.00 89.94 133 HIS A O 1
ATOM 1051 N N . GLU A 1 134 ? 17.272 1.621 -32.890 1.00 90.50 134 GLU A N 1
ATOM 1052 C CA . GLU A 1 134 ? 16.342 2.739 -32.816 1.00 90.50 134 GLU A CA 1
ATOM 1053 C C . GL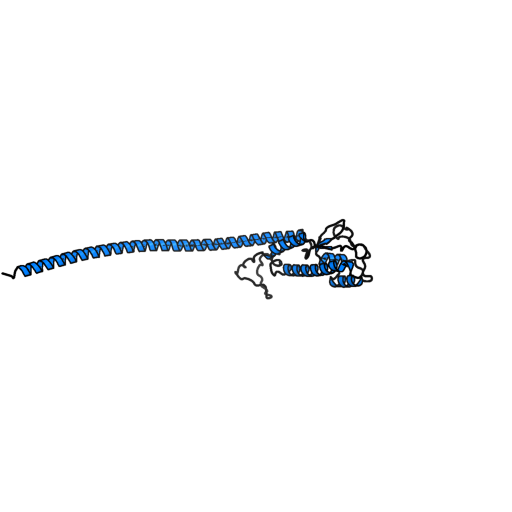U A 1 134 ? 16.496 3.399 -31.450 1.00 90.50 134 GLU A C 1
ATOM 1055 O O . GLU A 1 134 ? 16.696 2.708 -30.444 1.00 90.50 134 GLU A O 1
ATOM 1060 N N . ASP A 1 135 ? 16.401 4.726 -31.416 1.00 89.88 135 ASP A N 1
ATOM 1061 C CA . ASP A 1 135 ? 16.476 5.468 -30.167 1.00 89.88 135 ASP A CA 1
ATOM 1062 C C . ASP A 1 135 ? 15.255 5.132 -29.292 1.00 89.88 135 ASP A C 1
ATOM 1064 O O . ASP A 1 135 ? 14.113 5.357 -29.710 1.00 89.88 135 ASP A O 1
ATOM 1068 N N . PRO A 1 136 ? 15.449 4.599 -28.073 1.00 91.75 136 PRO A N 1
ATOM 1069 C CA . PRO A 1 136 ? 14.340 4.312 -27.180 1.00 91.75 136 PRO A CA 1
ATOM 1070 C C . PRO A 1 136 ? 13.626 5.616 -26.803 1.00 91.75 136 PRO A C 1
ATOM 1072 O O . PRO A 1 136 ? 14.253 6.610 -26.447 1.00 91.75 136 PRO A O 1
ATOM 1075 N N . MET A 1 137 ? 12.294 5.613 -26.861 1.00 93.56 137 MET A N 1
ATOM 1076 C CA . MET A 1 137 ? 11.450 6.787 -26.607 1.00 93.56 137 MET A CA 1
ATOM 1077 C C . MET A 1 137 ? 10.451 6.539 -25.478 1.00 93.56 137 MET A C 1
ATOM 1079 O O . MET A 1 137 ? 9.768 5.528 -25.492 1.00 93.56 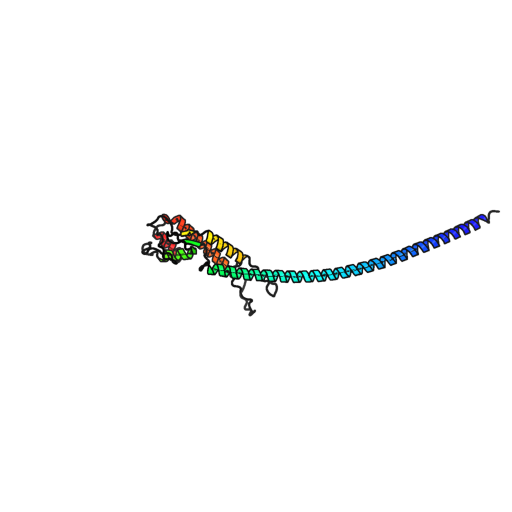137 MET A O 1
ATOM 1083 N N . CYS A 1 138 ? 10.264 7.484 -24.556 1.00 93.69 138 CYS A N 1
ATOM 1084 C CA . CYS A 1 138 ? 9.287 7.373 -23.469 1.00 93.69 138 CYS A CA 1
ATOM 1085 C C . CYS A 1 138 ? 7.912 6.841 -23.955 1.00 93.69 138 CYS A C 1
ATOM 1087 O O . CYS A 1 138 ? 7.315 7.465 -24.837 1.00 93.69 138 CYS A O 1
ATOM 1089 N N . PRO A 1 139 ? 7.352 5.774 -23.344 1.00 92.50 139 PRO A N 1
ATOM 1090 C CA . PRO A 1 139 ? 6.075 5.189 -23.769 1.00 92.50 139 PRO A CA 1
ATOM 1091 C C . PRO A 1 139 ? 4.887 6.161 -23.785 1.00 92.50 139 PRO A C 1
ATOM 1093 O O . PRO A 1 139 ? 3.953 5.974 -24.558 1.00 92.50 139 PRO A O 1
ATOM 1096 N N . LEU A 1 140 ? 4.917 7.197 -22.938 1.00 91.31 140 LEU A N 1
ATOM 1097 C CA . LEU A 1 140 ? 3.806 8.140 -22.778 1.00 91.31 140 LEU A CA 1
ATOM 1098 C C . LEU A 1 140 ? 3.913 9.366 -23.692 1.0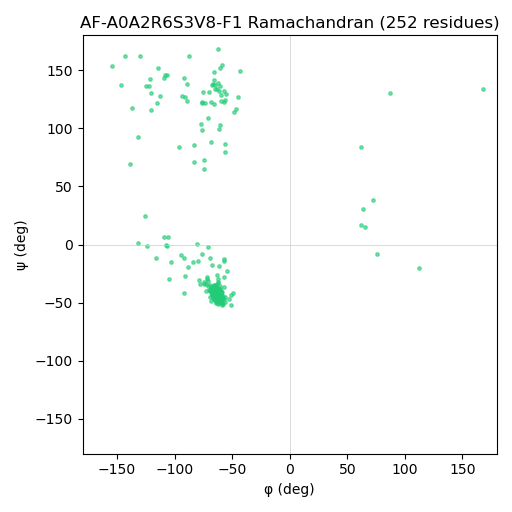0 91.31 140 LEU A C 1
ATOM 1100 O O . LEU A 1 140 ? 2.921 9.791 -24.272 1.00 91.31 140 LEU A O 1
ATOM 1104 N N . CYS A 1 141 ? 5.109 9.940 -23.837 1.00 93.94 141 CYS A N 1
ATOM 1105 C CA . CYS A 1 141 ? 5.296 11.222 -24.536 1.00 93.94 141 CYS A CA 1
ATOM 1106 C C . CYS A 1 141 ? 6.290 11.177 -25.695 1.00 93.94 141 CYS A C 1
ATOM 1108 O O . CYS A 1 141 ? 6.512 12.190 -26.351 1.00 93.94 141 CYS A O 1
ATOM 1110 N N . ARG A 1 142 ? 6.896 10.013 -25.946 1.00 92.88 142 ARG A N 1
ATOM 1111 C CA . ARG A 1 142 ? 7.874 9.774 -27.013 1.00 92.88 142 ARG A CA 1
ATOM 1112 C C . ARG A 1 142 ? 9.163 10.603 -26.926 1.00 92.88 142 ARG A C 1
ATOM 1114 O O . ARG A 1 142 ? 9.901 10.683 -27.901 1.00 92.88 142 ARG A O 1
ATOM 1121 N N . ALA A 1 143 ? 9.469 11.193 -25.770 1.00 92.62 143 ALA A N 1
ATOM 1122 C CA . ALA A 1 143 ? 10.759 11.841 -25.538 1.00 92.62 143 ALA A CA 1
ATOM 1123 C C . ALA A 1 143 ? 11.909 10.823 -25.655 1.00 92.62 143 ALA A C 1
ATOM 1125 O O . ALA A 1 143 ? 11.832 9.742 -25.069 1.00 92.62 143 ALA A O 1
ATOM 1126 N N . VAL A 1 144 ? 12.961 11.168 -26.398 1.00 91.00 144 VAL A N 1
ATOM 1127 C CA . VAL A 1 144 ? 14.119 10.292 -26.641 1.00 91.00 144 VAL A CA 1
ATOM 1128 C C . VAL A 1 144 ? 14.905 10.057 -25.347 1.00 91.00 144 VAL A C 1
ATOM 1130 O O . VAL A 1 144 ? 15.105 10.981 -24.551 1.00 91.00 144 VAL A O 1
ATOM 1133 N N . LEU A 1 145 ? 15.330 8.814 -25.129 1.00 90.00 145 LEU A N 1
ATOM 1134 C CA . LEU A 1 145 ? 16.078 8.363 -23.959 1.00 90.00 145 LEU A CA 1
ATOM 1135 C C . LEU A 1 145 ? 17.550 8.112 -24.312 1.00 90.00 145 LEU A C 1
ATOM 1137 O O . LEU A 1 145 ? 17.844 7.636 -25.409 1.00 90.00 145 LEU A O 1
ATOM 1141 N N . PRO A 1 146 ? 18.486 8.383 -23.385 1.00 87.75 146 PRO A N 1
ATOM 1142 C CA . PRO A 1 146 ? 19.892 8.062 -23.592 1.00 87.75 146 PRO A CA 1
ATOM 1143 C C . PRO A 1 146 ? 20.128 6.544 -23.661 1.00 87.75 146 PRO A C 1
ATOM 1145 O O . PRO A 1 146 ? 19.552 5.773 -22.891 1.00 87.75 146 PRO A O 1
ATOM 1148 N N . VAL A 1 147 ? 21.032 6.131 -24.554 1.00 84.69 147 VAL A N 1
ATOM 1149 C CA . VAL A 1 147 ? 21.535 4.752 -24.680 1.00 84.69 147 VAL A CA 1
ATOM 1150 C C . VAL A 1 147 ? 23.025 4.673 -24.327 1.00 84.69 147 VAL A C 1
ATOM 1152 O O . VAL A 1 147 ? 23.752 5.655 -24.532 1.00 84.69 147 VAL A O 1
ATOM 1155 N N . PRO A 1 148 ? 23.512 3.515 -23.834 1.00 75.75 148 PRO A N 1
ATOM 1156 C CA . PRO A 1 148 ? 24.930 3.312 -23.553 1.00 75.75 148 PRO A CA 1
ATOM 1157 C C . PRO A 1 148 ? 25.781 3.580 -24.804 1.00 75.75 148 PRO A C 1
ATOM 1159 O O . PRO A 1 148 ? 25.554 2.980 -25.855 1.00 75.75 148 PRO A O 1
ATOM 1162 N N . GLY A 1 149 ? 26.758 4.483 -24.689 1.00 67.44 149 GLY A N 1
ATOM 1163 C CA . GLY A 1 149 ? 27.700 4.836 -25.761 1.00 67.44 149 GLY A CA 1
ATOM 1164 C C . GLY A 1 149 ? 27.557 6.251 -26.333 1.00 67.44 149 GLY A C 1
ATOM 1165 O O . GLY A 1 149 ? 28.532 6.750 -26.886 1.00 67.44 149 GLY A O 1
ATOM 1166 N N . ASN A 1 150 ? 26.407 6.917 -26.158 1.00 59.66 150 ASN A N 1
ATOM 1167 C CA . ASN A 1 150 ? 26.200 8.309 -26.599 1.00 59.66 150 ASN A CA 1
ATOM 1168 C C . ASN A 1 150 ? 26.222 9.329 -25.446 1.00 59.66 150 ASN A C 1
ATOM 1170 O O . ASN A 1 150 ? 26.579 10.484 -25.668 1.00 59.66 150 ASN A O 1
ATOM 1174 N N . ILE A 1 151 ? 25.827 8.936 -24.228 1.00 60.91 151 ILE A N 1
ATOM 1175 C CA . ILE A 1 151 ? 25.739 9.808 -23.044 1.00 60.91 151 ILE A CA 1
ATOM 1176 C C . ILE A 1 151 ? 26.088 8.970 -21.798 1.00 60.91 151 ILE A C 1
ATOM 1178 O O . ILE A 1 151 ? 25.639 7.830 -21.679 1.00 60.91 151 ILE A O 1
ATOM 1182 N N . GLU A 1 152 ? 26.882 9.514 -20.868 1.00 63.34 152 GLU A N 1
ATOM 1183 C CA . GLU A 1 152 ? 27.323 8.813 -19.640 1.00 63.34 152 GLU A CA 1
ATOM 1184 C C . GLU A 1 152 ? 26.192 8.574 -18.620 1.00 63.34 152 GLU A C 1
ATOM 1186 O O . GLU A 1 152 ? 26.352 7.807 -17.671 1.00 63.34 152 GLU A O 1
ATOM 1191 N N . SER A 1 153 ? 25.031 9.205 -18.802 1.00 78.81 153 SER A N 1
ATOM 1192 C CA . SER A 1 153 ? 23.919 9.135 -17.857 1.00 78.81 153 SER A CA 1
ATOM 1193 C C . SER A 1 153 ? 22.960 7.988 -18.172 1.00 78.81 153 SER A C 1
ATOM 1195 O O . SER A 1 153 ? 22.408 7.905 -19.272 1.00 78.81 153 SER A O 1
ATOM 1197 N N . CYS A 1 154 ? 22.700 7.152 -17.170 1.00 88.69 154 CYS A N 1
ATOM 1198 C CA . CYS A 1 154 ? 21.626 6.165 -17.189 1.00 88.69 154 CYS A CA 1
ATOM 1199 C C . CYS A 1 154 ? 20.249 6.851 -17.353 1.00 88.69 154 CYS A C 1
ATOM 1201 O O . CYS A 1 154 ? 19.994 7.842 -16.665 1.00 88.69 154 CYS A O 1
ATOM 1203 N N . PRO A 1 155 ? 19.339 6.341 -18.210 1.00 92.06 155 PRO A N 1
ATOM 1204 C CA . PRO A 1 155 ? 18.006 6.918 -18.416 1.00 92.06 155 PRO A CA 1
ATOM 1205 C C . PRO A 1 155 ? 17.058 6.729 -17.226 1.00 92.06 155 PRO A C 1
ATOM 1207 O O . PRO A 1 155 ? 15.915 7.167 -17.307 1.00 92.06 155 PRO A O 1
ATOM 1210 N N . PHE A 1 156 ? 17.472 6.055 -16.153 1.00 94.12 156 PHE A N 1
ATOM 1211 C CA . PHE A 1 156 ? 16.598 5.686 -15.043 1.00 94.12 156 PHE A CA 1
ATOM 1212 C C . PHE A 1 156 ? 17.021 6.387 -13.755 1.00 94.12 156 PHE A C 1
ATOM 1214 O O . PHE A 1 156 ? 18.129 6.180 -13.261 1.00 94.12 156 PHE A O 1
ATOM 1221 N N . THR A 1 157 ? 16.098 7.148 -13.170 1.00 93.06 157 THR A N 1
ATOM 1222 C CA . THR A 1 157 ? 16.278 7.803 -11.870 1.00 93.06 157 THR A CA 1
ATOM 1223 C C . THR A 1 157 ? 15.206 7.314 -10.897 1.00 93.06 157 THR A C 1
ATOM 1225 O O . THR A 1 157 ? 14.026 7.350 -11.252 1.00 93.06 157 THR A O 1
ATOM 1228 N N . PRO A 1 158 ? 15.554 6.881 -9.671 1.00 93.81 158 PRO A N 1
ATOM 1229 C CA . PRO A 1 158 ? 14.556 6.491 -8.676 1.00 93.81 158 PRO A CA 1
ATOM 1230 C C . PRO A 1 158 ? 13.576 7.636 -8.386 1.00 93.81 158 PRO A C 1
ATOM 1232 O O . PRO A 1 158 ? 14.010 8.759 -8.114 1.00 93.81 158 PRO A O 1
ATOM 1235 N N . ASN A 1 159 ? 12.268 7.365 -8.388 1.00 93.44 159 ASN A N 1
ATOM 1236 C CA . ASN A 1 159 ? 11.263 8.348 -7.982 1.00 93.44 159 ASN A CA 1
ATOM 1237 C C . ASN A 1 159 ? 10.877 8.137 -6.514 1.00 93.44 159 ASN A C 1
ATOM 1239 O O . ASN A 1 159 ? 9.880 7.489 -6.205 1.00 93.44 159 ASN A O 1
ATOM 1243 N N . ARG A 1 160 ? 11.678 8.705 -5.607 1.00 92.81 160 ARG A N 1
ATOM 1244 C CA . ARG A 1 160 ? 11.484 8.552 -4.155 1.00 92.81 160 ARG A CA 1
ATOM 1245 C C . ARG A 1 160 ? 10.141 9.093 -3.667 1.00 92.81 160 ARG A C 1
ATOM 1247 O O . ARG A 1 160 ? 9.538 8.484 -2.800 1.00 92.81 160 ARG A O 1
ATOM 1254 N N . LEU A 1 161 ? 9.649 10.184 -4.258 1.00 92.19 161 LEU A N 1
ATOM 1255 C CA . LEU A 1 161 ? 8.356 10.757 -3.883 1.00 92.19 161 LEU A CA 1
ATOM 1256 C C . LEU A 1 161 ? 7.203 9.810 -4.241 1.00 92.19 161 LEU A C 1
ATOM 1258 O O . LEU A 1 161 ? 6.313 9.586 -3.429 1.00 92.19 161 LEU A O 1
ATOM 1262 N N . ALA A 1 162 ? 7.222 9.237 -5.449 1.00 91.12 162 ALA A N 1
ATOM 1263 C CA . ALA A 1 162 ? 6.225 8.240 -5.829 1.00 91.12 162 ALA A CA 1
ATOM 1264 C C . ALA A 1 162 ? 6.331 6.982 -4.955 1.00 91.12 162 ALA A C 1
ATOM 1266 O O . ALA A 1 162 ? 5.301 6.438 -4.571 1.00 91.12 162 ALA A O 1
ATOM 1267 N N . ASP A 1 163 ? 7.551 6.550 -4.616 1.00 91.94 163 ASP A N 1
ATOM 1268 C CA . ASP A 1 163 ? 7.782 5.402 -3.730 1.00 91.94 163 ASP A CA 1
ATOM 1269 C C . ASP A 1 163 ? 7.159 5.646 -2.348 1.00 91.94 163 ASP A C 1
ATOM 1271 O O . ASP A 1 163 ? 6.372 4.831 -1.881 1.00 91.94 163 ASP A O 1
ATOM 1275 N N . GLU A 1 164 ? 7.410 6.808 -1.738 1.00 92.94 164 GLU A N 1
ATOM 1276 C CA . GLU A 1 164 ? 6.839 7.197 -0.441 1.00 92.94 164 GLU A CA 1
ATOM 1277 C C . GLU A 1 164 ? 5.303 7.221 -0.458 1.00 92.94 164 GLU A C 1
ATOM 1279 O O . GLU A 1 164 ? 4.668 6.662 0.437 1.00 92.94 164 GLU A O 1
ATOM 1284 N N . ILE A 1 165 ? 4.698 7.810 -1.496 1.00 92.00 165 ILE A N 1
ATOM 1285 C CA . ILE A 1 165 ? 3.235 7.877 -1.643 1.00 92.00 165 ILE A CA 1
ATOM 1286 C C . ILE A 1 165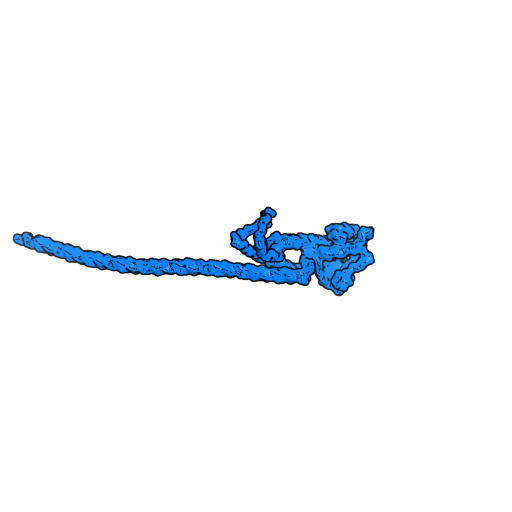 ? 2.633 6.473 -1.796 1.00 92.00 165 ILE A C 1
ATOM 1288 O O . ILE A 1 165 ? 1.631 6.152 -1.158 1.00 92.00 165 ILE A O 1
ATOM 1292 N N . ILE A 1 166 ? 3.242 5.616 -2.620 1.00 92.12 166 ILE A N 1
ATOM 1293 C CA . ILE A 1 166 ? 2.770 4.240 -2.822 1.00 92.12 166 ILE A CA 1
ATOM 1294 C C . ILE A 1 166 ? 2.884 3.443 -1.523 1.00 92.12 166 ILE A C 1
ATOM 1296 O O . ILE A 1 166 ? 1.933 2.767 -1.139 1.00 92.12 166 ILE A O 1
ATOM 1300 N N . GLN A 1 167 ? 4.013 3.548 -0.821 1.00 92.00 167 GLN A N 1
ATOM 1301 C CA . GLN A 1 167 ? 4.218 2.881 0.465 1.00 92.00 167 GLN A CA 1
ATOM 1302 C C . GLN A 1 167 ? 3.187 3.333 1.502 1.00 92.00 167 GLN A C 1
ATOM 1304 O O . GLN A 1 167 ? 2.665 2.501 2.244 1.00 92.00 167 GLN A O 1
ATOM 1309 N N . GLN A 1 168 ? 2.840 4.623 1.534 1.00 93.19 168 GLN A N 1
ATOM 1310 C CA . GLN A 1 168 ? 1.783 5.125 2.409 1.00 93.19 168 GLN A CA 1
ATOM 1311 C C . GLN A 1 168 ? 0.442 4.439 2.116 1.00 93.19 168 GLN A C 1
ATOM 1313 O O . GLN A 1 168 ? -0.154 3.867 3.029 1.00 93.19 168 GLN A O 1
ATOM 1318 N N . TYR A 1 169 ? -0.001 4.428 0.856 1.00 92.69 169 TYR A N 1
ATOM 1319 C CA . TYR A 1 169 ? -1.255 3.771 0.478 1.00 92.69 169 TYR A CA 1
ATOM 1320 C C . TYR A 1 169 ? -1.240 2.271 0.777 1.00 92.69 169 TYR A C 1
ATOM 1322 O O . TYR A 1 169 ? -2.217 1.730 1.288 1.00 92.69 169 TYR A O 1
ATOM 1330 N N . LEU A 1 170 ? -0.122 1.587 0.530 1.00 92.44 170 LEU A N 1
ATOM 1331 C CA . LEU A 1 170 ? 0.008 0.169 0.859 1.00 92.44 170 LEU A CA 1
ATOM 1332 C C . LEU A 1 170 ? -0.051 -0.085 2.363 1.00 92.44 170 LEU A C 1
ATOM 1334 O O . LEU A 1 170 ? -0.594 -1.106 2.777 1.00 92.44 170 LEU A O 1
ATOM 1338 N N . ASN A 1 171 ? 0.502 0.797 3.192 1.00 92.88 171 ASN A N 1
ATOM 1339 C CA . ASN A 1 171 ? 0.429 0.662 4.646 1.00 92.88 171 ASN A CA 1
ATOM 1340 C C . ASN A 1 171 ? -0.993 0.884 5.166 1.00 92.88 171 ASN A C 1
ATOM 1342 O O . ASN A 1 171 ? -1.452 0.113 6.009 1.00 92.88 171 ASN A O 1
ATOM 1346 N N . GLU A 1 172 ? -1.711 1.863 4.612 1.00 92.31 172 GLU A N 1
ATOM 1347 C CA . GLU A 1 172 ? -3.138 2.062 4.885 1.00 92.31 172 GLU A CA 1
ATOM 1348 C C . GLU A 1 172 ? -3.939 0.788 4.556 1.00 92.31 172 GLU A C 1
ATOM 1350 O O . GLU A 1 172 ? -4.641 0.268 5.425 1.00 92.31 172 GLU A O 1
ATOM 1355 N N . LEU A 1 173 ? -3.744 0.207 3.364 1.00 92.19 173 LEU A N 1
ATOM 1356 C CA . LEU A 1 173 ? -4.384 -1.055 2.957 1.00 92.19 173 LEU A CA 1
ATOM 1357 C C . LEU A 1 173 ? -3.997 -2.256 3.844 1.00 92.19 173 LEU A C 1
ATOM 1359 O O . LEU A 1 173 ? -4.821 -3.142 4.075 1.00 92.19 173 LEU A O 1
ATOM 1363 N N . ALA A 1 174 ? -2.769 -2.292 4.370 1.00 91.75 174 ALA A N 1
ATOM 1364 C CA . ALA A 1 174 ? -2.303 -3.372 5.246 1.00 91.75 174 ALA A CA 1
ATOM 1365 C C . ALA A 1 174 ? -3.039 -3.397 6.588 1.00 91.75 174 ALA A C 1
ATOM 1367 O O . ALA A 1 174 ? -3.278 -4.468 7.145 1.00 91.75 174 ALA A O 1
ATOM 1368 N N . SER A 1 175 ? -3.356 -2.205 7.101 1.00 89.75 175 SER A N 1
ATOM 1369 C CA . SER A 1 175 ? -3.917 -1.983 8.436 1.00 89.75 175 SER A CA 1
ATOM 1370 C C . SER A 1 175 ? -5.422 -2.226 8.549 1.00 89.75 175 SER A C 1
ATOM 1372 O O . SER A 1 175 ? -5.987 -2.075 9.630 1.00 89.75 175 SER A O 1
ATOM 1374 N N . VAL A 1 176 ? -6.079 -2.616 7.454 1.00 87.81 176 VAL A N 1
ATOM 1375 C CA . VAL A 1 176 ? -7.528 -2.822 7.423 1.00 87.81 176 VAL A CA 1
ATOM 1376 C C . VAL A 1 176 ? -7.904 -4.035 8.279 1.00 87.81 176 VAL A C 1
ATOM 1378 O O . VAL A 1 176 ? -7.441 -5.145 7.991 1.00 87.81 176 VAL A O 1
ATOM 1381 N N . PRO A 1 177 ? -8.771 -3.870 9.293 1.00 82.06 177 PRO A N 1
ATOM 1382 C CA . PRO A 1 177 ? -9.148 -4.950 10.187 1.00 82.06 177 PRO A CA 1
ATOM 1383 C C . PRO A 1 177 ? -9.926 -6.035 9.444 1.00 82.06 177 PRO A C 1
ATOM 1385 O O . PRO A 1 177 ? -10.685 -5.772 8.503 1.00 82.06 177 PRO A O 1
ATOM 1388 N N . ALA A 1 178 ? -9.761 -7.276 9.896 1.00 77.06 178 ALA A N 1
ATOM 1389 C CA . ALA A 1 178 ? -10.677 -8.341 9.525 1.00 77.06 178 ALA A CA 1
ATOM 1390 C C . ALA A 1 178 ? -12.065 -8.032 10.091 1.00 77.06 178 ALA A C 1
ATOM 1392 O O . ALA A 1 178 ? -12.187 -7.646 11.254 1.00 77.06 178 ALA A O 1
ATOM 1393 N N . LEU A 1 179 ? -13.102 -8.187 9.264 1.00 71.00 179 LEU A N 1
ATOM 1394 C CA . LEU A 1 179 ? -14.449 -8.247 9.812 1.00 71.00 179 LEU A CA 1
ATOM 1395 C C . LEU A 1 179 ? -14.551 -9.548 10.609 1.00 71.00 179 LEU A C 1
ATOM 1397 O O . LEU A 1 179 ? -14.050 -10.570 10.131 1.00 71.00 179 LEU A O 1
ATOM 1401 N N . PRO A 1 180 ? -15.161 -9.524 11.800 1.00 59.16 180 PRO A N 1
ATOM 1402 C CA . PRO A 1 180 ? -15.564 -10.759 12.443 1.00 59.16 180 PRO A CA 1
ATOM 1403 C C . PRO A 1 180 ? -16.545 -11.475 11.509 1.00 59.16 180 PRO A C 1
ATOM 1405 O O . PRO A 1 180 ? -17.493 -10.864 11.012 1.00 59.16 180 PRO A O 1
ATOM 1408 N N . ASP A 1 181 ? -16.287 -12.752 11.231 1.00 56.41 181 ASP A N 1
ATOM 1409 C CA . ASP A 1 181 ? -17.251 -13.599 10.531 1.00 56.41 181 ASP A CA 1
ATOM 1410 C C . ASP A 1 181 ? -18.559 -13.654 11.339 1.00 56.41 181 ASP A C 1
ATOM 1412 O O . ASP A 1 181 ? -18.531 -13.529 12.566 1.00 56.41 181 ASP A O 1
ATOM 1416 N N . GLU A 1 182 ? -19.699 -13.905 10.682 1.00 54.94 182 GLU A N 1
ATOM 1417 C CA . GLU A 1 182 ? -20.995 -14.063 11.377 1.00 54.94 182 GLU A CA 1
ATOM 1418 C C . GLU A 1 182 ? -20.983 -15.183 12.445 1.00 54.94 182 GLU A C 1
ATOM 1420 O O . GLU A 1 182 ? -21.848 -15.201 13.316 1.00 54.94 182 GLU A O 1
ATOM 1425 N N . ASP A 1 183 ? -19.962 -16.051 12.438 1.00 53.53 183 ASP A N 1
ATOM 1426 C CA . ASP A 1 183 ? -19.747 -17.132 13.408 1.00 53.53 183 ASP A CA 1
ATOM 1427 C C . ASP A 1 183 ? -18.611 -16.863 14.430 1.00 53.53 183 ASP A C 1
ATOM 1429 O O . ASP A 1 183 ? -18.246 -17.753 15.200 1.00 53.53 183 ASP A O 1
ATOM 1433 N N . GLY A 1 184 ? -18.013 -15.663 14.463 1.00 45.69 184 GLY A N 1
ATOM 1434 C CA . GLY A 1 184 ? -17.010 -15.281 15.474 1.00 45.69 184 GLY A CA 1
ATOM 1435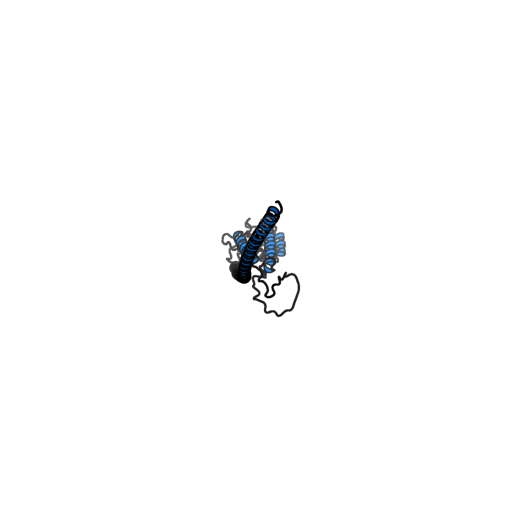 C C . GLY A 1 184 ? -15.684 -16.062 15.429 1.00 45.69 184 GLY A C 1
ATOM 1436 O O . GLY A 1 184 ? -14.911 -16.022 16.388 1.00 45.69 184 GLY A O 1
ATOM 1437 N N . SER A 1 185 ? -15.398 -16.780 14.338 1.00 42.84 185 SER A N 1
ATOM 1438 C CA . SER A 1 185 ? -14.155 -17.539 14.177 1.00 42.84 185 SER A CA 1
ATOM 1439 C C . SER A 1 185 ? -13.096 -16.716 13.444 1.00 42.84 185 SER A C 1
ATOM 1441 O O . SER A 1 185 ? -13.337 -16.191 12.364 1.00 42.84 185 SER A O 1
ATOM 1443 N N . ILE A 1 186 ? -11.902 -16.609 14.030 1.00 41.72 186 ILE A N 1
ATOM 1444 C CA . ILE A 1 186 ? -10.729 -16.019 13.378 1.00 41.72 186 ILE A CA 1
ATOM 1445 C C . ILE A 1 186 ? -10.188 -17.063 12.400 1.00 41.72 186 ILE A C 1
ATOM 1447 O O . ILE A 1 186 ? -9.559 -18.039 12.814 1.00 41.72 186 ILE A O 1
ATOM 1451 N N . ILE A 1 187 ? -10.431 -16.883 11.101 1.00 46.94 187 ILE A N 1
ATOM 1452 C CA . ILE A 1 187 ? -9.808 -17.729 10.082 1.00 46.94 187 ILE A CA 1
ATOM 1453 C C . ILE A 1 187 ? -8.353 -17.283 9.906 1.00 46.94 187 ILE A C 1
ATOM 1455 O O . ILE A 1 187 ? -8.055 -16.356 9.151 1.00 46.94 187 ILE A O 1
ATOM 1459 N N . ASP A 1 188 ? -7.431 -18.000 10.547 1.00 42.38 188 ASP A N 1
ATOM 1460 C CA . ASP A 1 188 ? -6.062 -18.116 10.049 1.00 42.38 188 ASP A CA 1
ATOM 1461 C C . ASP A 1 188 ? -6.136 -18.786 8.669 1.00 42.38 188 ASP A C 1
ATOM 1463 O O . ASP A 1 188 ? -6.302 -20.003 8.544 1.00 42.38 188 ASP A O 1
ATOM 1467 N N . GLN A 1 189 ? -6.064 -17.984 7.601 1.00 53.62 189 GLN A N 1
ATOM 1468 C CA . GLN A 1 189 ? -6.091 -18.465 6.216 1.00 53.62 189 GLN A CA 1
ATOM 1469 C C . GLN A 1 189 ? -4.758 -19.124 5.838 1.00 53.62 189 GLN A C 1
ATOM 1471 O O . GLN A 1 189 ? -4.027 -18.672 4.966 1.00 53.62 189 GLN A O 1
ATOM 1476 N N . ASN A 1 190 ? -4.453 -20.238 6.491 1.00 43.88 190 ASN A N 1
ATOM 1477 C CA . ASN A 1 190 ? -3.454 -21.203 6.073 1.00 43.88 190 ASN A CA 1
ATOM 1478 C C . ASN A 1 190 ? -4.024 -22.599 6.318 1.00 43.88 190 ASN A C 1
ATOM 1480 O O . ASN A 1 190 ? -3.580 -23.292 7.223 1.00 43.88 190 ASN A O 1
ATOM 1484 N N . THR A 1 191 ? -5.040 -23.008 5.549 1.00 43.28 191 THR A N 1
ATOM 1485 C CA . THR A 1 191 ? -5.172 -24.364 4.970 1.00 43.28 191 THR A CA 1
ATOM 1486 C C . THR A 1 191 ? -6.567 -24.635 4.387 1.00 43.28 191 THR A C 1
ATOM 1488 O O . THR A 1 191 ? -7.592 -24.515 5.041 1.00 43.28 191 THR A O 1
ATOM 1491 N N . SER A 1 192 ? -6.546 -25.196 3.175 1.00 42.47 192 SER A N 1
ATOM 1492 C CA . SER A 1 192 ? -7.463 -26.217 2.642 1.00 42.47 192 SER A CA 1
ATOM 1493 C C . SER A 1 192 ? -8.791 -25.845 1.948 1.00 42.47 192 SER A C 1
ATOM 1495 O O . SER A 1 192 ? -9.655 -25.123 2.425 1.00 42.47 192 SER A O 1
ATOM 1497 N N . LYS A 1 193 ? -8.926 -26.480 0.772 1.00 44.41 193 LYS A N 1
ATOM 1498 C CA . LYS A 1 193 ? -10.110 -26.662 -0.074 1.00 44.41 193 LYS A CA 1
ATOM 1499 C C . LYS A 1 193 ? -11.317 -27.160 0.736 1.00 44.41 193 LYS A C 1
ATOM 1501 O O . LYS A 1 193 ? -11.338 -28.321 1.135 1.00 44.41 193 LYS A O 1
ATOM 1506 N N . GLY A 1 194 ? -12.362 -26.345 0.844 1.00 41.22 194 GLY A N 1
ATOM 1507 C CA . GLY A 1 194 ? -13.667 -26.739 1.378 1.00 41.22 194 GLY A CA 1
ATOM 1508 C C . GLY A 1 194 ? -14.796 -26.174 0.522 1.00 41.22 194 GLY A C 1
ATOM 1509 O O . GLY A 1 194 ? -14.935 -24.969 0.363 1.00 41.22 194 GLY A O 1
ATOM 1510 N N . LYS A 1 195 ? -15.588 -27.059 -0.084 1.00 43.66 195 LYS A N 1
ATOM 1511 C CA . LYS A 1 195 ? -16.689 -26.744 -1.002 1.00 43.66 195 LYS A CA 1
ATOM 1512 C C . LYS A 1 195 ? -17.942 -26.407 -0.176 1.00 43.66 195 LYS A C 1
ATOM 1514 O O . LYS A 1 195 ? -18.751 -27.289 0.086 1.00 43.66 195 LYS A O 1
ATOM 1519 N N . GLY A 1 196 ? -18.088 -25.156 0.255 1.00 41.09 196 GLY A N 1
ATOM 1520 C CA . GLY A 1 196 ? -19.261 -24.666 0.988 1.00 41.09 196 GLY A CA 1
ATOM 1521 C C . GLY A 1 196 ? -19.942 -23.525 0.238 1.00 41.09 196 GLY A C 1
ATOM 1522 O O . GLY A 1 196 ? -19.353 -22.467 0.061 1.00 41.09 196 GLY A O 1
ATOM 1523 N N . LYS A 1 197 ? -21.185 -23.732 -0.215 1.00 43.69 197 LYS A N 1
ATOM 1524 C CA . LYS A 1 197 ? -22.061 -22.671 -0.742 1.00 43.69 197 LYS A CA 1
ATOM 1525 C C . LYS A 1 197 ? -22.594 -21.829 0.429 1.00 43.69 197 LYS A C 1
ATOM 1527 O O . LYS A 1 197 ? -23.757 -21.958 0.796 1.00 43.69 197 LYS A O 1
ATOM 1532 N N . GLY A 1 198 ? -21.741 -21.004 1.022 1.00 37.81 198 GLY A N 1
ATOM 1533 C CA . GLY A 1 198 ? -22.167 -19.838 1.795 1.00 37.81 198 GLY A CA 1
ATOM 1534 C C . GLY A 1 198 ? -22.269 -18.652 0.843 1.00 37.81 198 GLY A C 1
ATOM 1535 O O . GLY A 1 198 ? -21.430 -18.518 -0.045 1.00 37.81 198 GLY A O 1
ATOM 1536 N N . LYS A 1 199 ? -23.312 -17.826 0.963 1.00 39.06 199 LYS A N 1
ATOM 1537 C CA . LYS A 1 199 ? -23.352 -16.528 0.280 1.00 39.06 199 LYS A CA 1
ATOM 1538 C C . LYS A 1 199 ? -22.162 -15.729 0.801 1.00 39.06 199 LYS A C 1
ATOM 1540 O O . LYS A 1 199 ? -22.197 -15.271 1.935 1.00 39.06 199 LYS A O 1
ATOM 1545 N N . SER A 1 200 ? -21.108 -15.635 0.001 1.00 37.56 200 SER A N 1
ATOM 1546 C CA . SER A 1 200 ? -19.956 -14.806 0.310 1.00 37.56 200 SER A CA 1
ATOM 1547 C C . SER A 1 200 ? -20.453 -13.376 0.501 1.00 37.56 200 SER A C 1
ATOM 1549 O O . SER A 1 200 ? -21.083 -12.813 -0.402 1.00 37.56 200 SER A O 1
ATOM 1551 N N . LEU A 1 201 ? -20.174 -12.801 1.674 1.00 44.50 201 LEU A N 1
ATOM 1552 C CA . LEU A 1 201 ? -20.045 -11.352 1.823 1.00 44.50 201 LEU A CA 1
ATOM 1553 C C . LEU A 1 201 ? -19.224 -10.820 0.634 1.00 44.50 201 LEU A C 1
ATOM 1555 O O . LEU A 1 201 ? -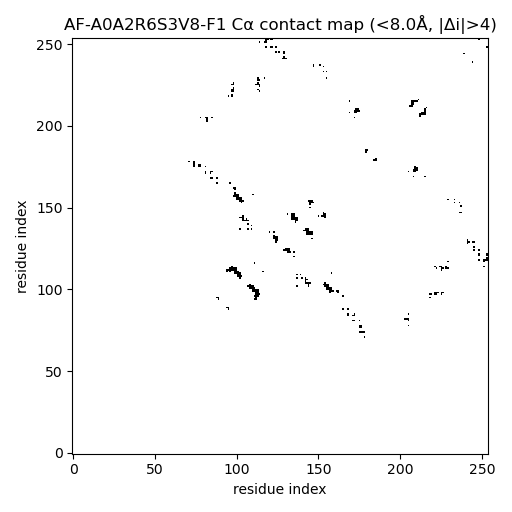18.402 -11.584 0.115 1.00 44.50 201 LEU A O 1
ATOM 1559 N N . PRO A 1 202 ? -19.452 -9.576 0.165 1.00 49.44 202 PRO A N 1
ATOM 1560 C CA . PRO A 1 202 ? -18.676 -9.017 -0.934 1.00 49.44 202 PRO A CA 1
ATOM 1561 C C . PRO A 1 202 ? -17.205 -9.303 -0.656 1.00 49.44 202 PRO A C 1
ATOM 1563 O O . PRO A 1 202 ? -16.695 -8.919 0.395 1.00 49.44 202 PRO A O 1
ATOM 1566 N N . GLU A 1 203 ? -16.568 -10.089 -1.519 1.00 55.84 203 GLU A N 1
ATOM 1567 C CA . GLU A 1 203 ? -15.151 -10.388 -1.395 1.00 55.84 203 GLU A CA 1
ATOM 1568 C C . GLU A 1 203 ? -14.458 -9.065 -1.703 1.00 55.84 203 GLU A C 1
ATOM 1570 O O . GLU A 1 203 ? -14.259 -8.707 -2.860 1.00 55.84 203 GLU A O 1
ATOM 1575 N N . TYR A 1 204 ? -14.274 -8.249 -0.662 1.00 69.25 204 TYR A N 1
ATOM 1576 C CA . TYR A 1 204 ? -13.755 -6.902 -0.806 1.00 69.25 204 TYR A CA 1
ATOM 1577 C C . TYR A 1 204 ? -12.375 -7.026 -1.449 1.00 69.25 204 TYR A C 1
ATOM 1579 O O . TYR A 1 204 ? -11.500 -7.703 -0.905 1.00 69.25 204 TYR A O 1
ATOM 1587 N N . GLU A 1 205 ? -12.174 -6.356 -2.584 1.00 81.88 205 GLU A N 1
ATOM 1588 C CA . GLU A 1 205 ? -10.933 -6.394 -3.377 1.00 81.88 205 GLU A CA 1
ATOM 1589 C C . GLU A 1 205 ? -9.692 -5.968 -2.566 1.00 81.88 205 GLU A C 1
ATOM 1591 O O . GLU A 1 205 ? -8.557 -6.217 -2.960 1.00 81.88 205 GLU A O 1
ATOM 1596 N N . ILE A 1 206 ? -9.911 -5.396 -1.380 1.00 87.44 206 ILE A N 1
ATOM 1597 C CA . ILE A 1 206 ? -8.927 -5.007 -0.368 1.00 87.44 206 ILE A CA 1
ATOM 1598 C C . ILE A 1 206 ? -8.304 -6.211 0.357 1.00 87.44 206 ILE A C 1
ATOM 1600 O O . ILE A 1 206 ? -7.164 -6.125 0.807 1.00 87.44 206 ILE A O 1
ATOM 1604 N N . VAL A 1 207 ? -9.017 -7.335 0.513 1.00 88.12 207 VAL A N 1
ATOM 1605 C CA . VAL A 1 207 ? -8.552 -8.478 1.328 1.00 88.12 207 VAL A CA 1
ATOM 1606 C C . VAL A 1 207 ? -7.173 -8.996 0.877 1.00 88.12 207 VAL A C 1
ATOM 1608 O O . VAL A 1 207 ? -6.300 -9.148 1.735 1.00 88.12 207 VAL A O 1
ATOM 1611 N N . PRO A 1 208 ? -6.894 -9.184 -0.429 1.00 90.75 208 PRO A N 1
ATOM 1612 C CA . PRO A 1 208 ? -5.561 -9.544 -0.921 1.00 90.75 208 PRO A CA 1
ATOM 1613 C C . PRO A 1 208 ? -4.442 -8.527 -0.627 1.00 90.75 208 PRO A C 1
ATOM 1615 O O . PRO A 1 208 ? -3.266 -8.890 -0.715 1.00 90.75 208 PRO A O 1
ATOM 1618 N N . TRP A 1 209 ? -4.773 -7.274 -0.305 1.00 91.56 209 TRP A N 1
ATOM 1619 C CA . TRP A 1 209 ? -3.818 -6.189 -0.029 1.00 91.56 209 TRP A CA 1
ATOM 1620 C C . TRP A 1 209 ? -3.487 -6.004 1.455 1.00 91.56 209 TRP A C 1
ATOM 1622 O O . TRP A 1 209 ? -2.553 -5.265 1.783 1.00 91.56 209 TRP A O 1
ATOM 1632 N N . ARG A 1 210 ? -4.208 -6.696 2.345 1.00 91.31 210 ARG A N 1
ATOM 1633 C CA . ARG A 1 210 ? -3.931 -6.712 3.786 1.00 91.31 210 ARG A CA 1
ATOM 1634 C C . ARG A 1 210 ? -2.560 -7.302 4.094 1.00 91.31 210 ARG A C 1
ATOM 1636 O O . ARG A 1 210 ? -1.914 -7.922 3.244 1.00 91.31 210 ARG A O 1
ATOM 1643 N N . GLU A 1 211 ? -2.115 -7.137 5.335 1.00 90.56 211 GLU A N 1
ATOM 1644 C CA . GLU A 1 211 ? -0.888 -7.775 5.804 1.00 90.56 211 GLU A CA 1
ATOM 1645 C C . GLU A 1 211 ? -0.945 -9.304 5.590 1.00 90.56 211 GLU A C 1
ATOM 1647 O O . GLU A 1 211 ? -1.941 -9.955 5.897 1.00 90.56 211 GLU A O 1
ATOM 1652 N N . GLY A 1 212 ? 0.097 -9.875 4.973 1.00 87.94 212 GLY A N 1
ATOM 1653 C CA . GLY A 1 212 ? 0.130 -11.289 4.558 1.00 87.94 212 GLY A CA 1
ATOM 1654 C C . GLY A 1 212 ? -0.695 -11.655 3.307 1.00 87.94 212 GLY A C 1
ATOM 1655 O O . GLY A 1 212 ? -0.542 -12.763 2.775 1.00 87.94 212 GLY A O 1
ATOM 1656 N N . GLY A 1 213 ? -1.509 -10.733 2.787 1.00 90.56 213 GLY A N 1
ATOM 1657 C CA . GLY A 1 213 ? -2.338 -10.925 1.598 1.00 90.56 213 GLY A CA 1
ATOM 1658 C C . GLY A 1 213 ? -1.530 -11.248 0.334 1.00 90.56 213 GLY A C 1
ATOM 1659 O O . GLY A 1 213 ? -0.351 -10.901 0.209 1.00 90.56 213 GLY A O 1
ATOM 1660 N N . SER A 1 214 ? -2.143 -11.970 -0.608 1.00 91.56 214 SER A N 1
ATOM 1661 C CA . SER A 1 214 ? -1.477 -12.416 -1.843 1.00 91.56 214 SER A CA 1
ATOM 1662 C C . SER A 1 214 ? -1.027 -11.250 -2.724 1.00 91.56 214 SER A C 1
ATOM 1664 O O . SER A 1 214 ? 0.140 -11.207 -3.101 1.00 91.56 214 SER A O 1
ATOM 1666 N N . ALA A 1 215 ? -1.897 -10.271 -2.989 1.00 90.38 215 ALA A N 1
ATOM 1667 C CA . ALA A 1 215 ? -1.563 -9.118 -3.827 1.00 90.38 215 ALA A CA 1
ATOM 1668 C C . ALA A 1 215 ? -0.440 -8.268 -3.212 1.00 90.38 215 ALA A C 1
ATOM 1670 O O . ALA A 1 215 ? 0.466 -7.832 -3.924 1.00 90.38 215 ALA A O 1
ATOM 1671 N N . ARG A 1 216 ? -0.438 -8.098 -1.880 1.00 91.56 216 ARG A N 1
ATOM 1672 C CA . ARG A 1 216 ? 0.650 -7.419 -1.156 1.00 91.56 216 ARG A CA 1
ATOM 1673 C C . ARG A 1 216 ? 1.974 -8.172 -1.286 1.00 91.56 216 ARG A C 1
ATOM 1675 O O . ARG A 1 216 ? 2.999 -7.554 -1.565 1.00 91.56 216 ARG A O 1
ATOM 1682 N N . ARG A 1 217 ? 1.970 -9.499 -1.119 1.00 92.62 217 ARG A N 1
ATOM 1683 C CA . ARG A 1 217 ? 3.176 -10.329 -1.294 1.00 92.62 217 ARG A CA 1
ATOM 1684 C C . ARG A 1 217 ? 3.715 -10.260 -2.720 1.00 92.62 217 ARG A C 1
ATOM 1686 O O . ARG A 1 217 ? 4.914 -10.058 -2.898 1.00 92.62 217 ARG A O 1
ATOM 1693 N N . ASP A 1 218 ? 2.838 -10.355 -3.712 1.00 91.94 218 ASP A N 1
ATOM 1694 C CA . ASP A 1 218 ? 3.211 -10.243 -5.123 1.00 91.94 218 ASP A CA 1
ATOM 1695 C C . ASP A 1 218 ? 3.767 -8.849 -5.447 1.00 91.94 218 ASP A C 1
ATOM 1697 O O . ASP A 1 218 ? 4.705 -8.707 -6.234 1.00 91.94 218 ASP A O 1
ATOM 1701 N N . TRP A 1 219 ? 3.217 -7.799 -4.833 1.00 92.38 219 TRP A N 1
ATOM 1702 C CA . TRP A 1 219 ? 3.748 -6.444 -4.947 1.00 92.38 219 TRP A CA 1
ATOM 1703 C C . TRP A 1 219 ? 5.155 -6.324 -4.349 1.00 92.38 219 TRP A C 1
ATOM 1705 O O . TRP A 1 219 ? 6.057 -5.844 -5.034 1.00 92.38 219 TRP A O 1
ATOM 1715 N N . LEU A 1 220 ? 5.364 -6.813 -3.122 1.00 92.88 220 LEU A N 1
ATOM 1716 C CA . LEU A 1 220 ? 6.664 -6.786 -2.439 1.00 92.88 220 LEU A CA 1
ATOM 1717 C C . LEU A 1 220 ? 7.740 -7.557 -3.210 1.00 92.88 220 LEU A C 1
ATOM 1719 O O . LEU A 1 220 ? 8.885 -7.117 -3.288 1.00 92.88 220 LEU A O 1
ATOM 1723 N N . GLU A 1 221 ? 7.386 -8.695 -3.807 1.00 93.12 221 GLU A N 1
ATOM 1724 C CA . GLU A 1 221 ? 8.329 -9.463 -4.620 1.00 93.12 221 GLU A CA 1
ATOM 1725 C C . GLU A 1 221 ? 8.710 -8.713 -5.901 1.00 93.12 221 GLU A C 1
ATOM 1727 O O . GLU A 1 221 ? 9.892 -8.619 -6.237 1.00 93.12 221 GLU A O 1
ATOM 1732 N N . ARG A 1 222 ? 7.734 -8.105 -6.592 1.00 91.62 222 ARG A N 1
ATOM 1733 C CA . ARG A 1 222 ? 8.010 -7.256 -7.762 1.00 91.62 222 ARG A CA 1
ATOM 1734 C C . ARG A 1 222 ? 8.854 -6.036 -7.401 1.00 91.62 222 ARG A C 1
ATOM 1736 O O . ARG A 1 222 ? 9.710 -5.649 -8.193 1.00 91.62 222 ARG A O 1
ATOM 1743 N N . GLU A 1 223 ? 8.620 -5.443 -6.234 1.00 93.81 223 GLU A N 1
ATOM 1744 C CA . GLU A 1 223 ? 9.359 -4.284 -5.733 1.00 93.81 223 GLU A CA 1
ATOM 1745 C C . GLU A 1 223 ? 10.821 -4.660 -5.497 1.00 93.81 223 GLU A C 1
ATOM 1747 O O . GLU A 1 223 ? 11.714 -4.028 -6.064 1.00 93.81 223 GLU A O 1
ATOM 1752 N N . ARG A 1 224 ? 11.058 -5.761 -4.778 1.00 94.94 224 ARG A N 1
ATOM 1753 C CA . ARG A 1 224 ? 12.393 -6.305 -4.521 1.00 94.94 224 ARG A CA 1
ATOM 1754 C C . ARG A 1 224 ? 13.120 -6.647 -5.816 1.00 94.94 224 ARG A C 1
ATOM 1756 O O . ARG A 1 224 ? 14.264 -6.236 -6.009 1.00 94.94 224 ARG A O 1
ATOM 1763 N N . ALA A 1 225 ? 12.468 -7.394 -6.707 1.00 94.44 225 ALA A N 1
ATOM 1764 C CA . ALA A 1 225 ? 13.047 -7.788 -7.986 1.00 94.44 225 ALA A CA 1
ATOM 1765 C C . ALA A 1 225 ? 13.392 -6.557 -8.839 1.00 94.44 225 ALA A C 1
ATOM 1767 O O . ALA A 1 225 ? 14.507 -6.453 -9.352 1.00 94.44 225 ALA A O 1
ATOM 1768 N N . GLY A 1 226 ? 12.468 -5.598 -8.933 1.00 94.38 226 GLY A N 1
ATOM 1769 C CA . GLY A 1 226 ? 12.663 -4.339 -9.644 1.00 94.38 226 GLY A CA 1
ATOM 1770 C C . GLY A 1 226 ? 13.831 -3.527 -9.094 1.00 94.38 226 GLY A C 1
ATOM 1771 O O . GLY A 1 226 ? 14.693 -3.105 -9.867 1.00 94.38 226 GLY A O 1
ATOM 1772 N N . ARG A 1 227 ? 13.906 -3.375 -7.766 1.00 95.25 227 ARG A N 1
ATOM 1773 C CA . ARG A 1 227 ? 14.985 -2.660 -7.073 1.00 95.25 227 ARG A CA 1
ATOM 1774 C C . ARG A 1 227 ? 16.346 -3.283 -7.364 1.00 95.25 227 ARG A C 1
ATOM 1776 O O . ARG A 1 227 ? 17.244 -2.574 -7.802 1.00 95.25 227 ARG A O 1
ATOM 1783 N N . LEU A 1 228 ? 16.478 -4.603 -7.211 1.00 96.19 228 LEU A N 1
ATOM 1784 C CA . LEU A 1 228 ? 17.733 -5.320 -7.469 1.00 96.19 228 LEU A CA 1
ATOM 1785 C C . LEU A 1 228 ? 18.202 -5.163 -8.922 1.00 96.19 228 LEU A C 1
ATOM 1787 O O . LEU A 1 228 ? 19.382 -4.920 -9.179 1.00 96.19 228 LEU A O 1
ATOM 1791 N N . LYS A 1 229 ? 17.283 -5.284 -9.888 1.00 96.25 229 LYS A N 1
ATOM 1792 C CA . LYS A 1 229 ? 17.608 -5.135 -11.314 1.00 96.25 229 LYS A CA 1
ATOM 1793 C C . LYS A 1 229 ? 17.998 -3.702 -11.661 1.00 96.25 229 LYS A C 1
ATOM 1795 O O . LYS A 1 229 ? 18.975 -3.505 -12.384 1.00 96.25 229 LYS A O 1
ATOM 1800 N N . MET A 1 230 ? 17.272 -2.714 -11.139 1.00 95.75 230 MET A N 1
ATOM 1801 C CA . MET A 1 230 ? 17.592 -1.304 -11.351 1.00 95.75 230 MET A CA 1
ATOM 1802 C C . MET A 1 230 ? 18.914 -0.907 -10.698 1.00 95.75 230 MET A C 1
ATOM 1804 O O . MET A 1 230 ? 19.715 -0.222 -11.327 1.00 95.75 230 MET A O 1
ATOM 1808 N N . GLU A 1 231 ? 19.179 -1.342 -9.468 1.00 95.38 231 GLU A N 1
ATOM 1809 C CA . GLU A 1 231 ? 20.427 -1.054 -8.758 1.00 95.38 231 GLU A CA 1
ATOM 1810 C C . GLU A 1 231 ? 21.635 -1.649 -9.484 1.00 95.38 231 GLU A C 1
ATOM 1812 O O . GLU A 1 231 ? 22.625 -0.948 -9.706 1.00 95.38 231 GLU A O 1
ATOM 1817 N N . TYR A 1 232 ? 21.529 -2.901 -9.941 1.00 95.12 232 TYR A N 1
ATOM 1818 C CA . TYR A 1 232 ? 22.558 -3.519 -10.771 1.00 95.12 232 TYR A CA 1
ATOM 1819 C C . TYR A 1 232 ? 22.800 -2.710 -12.049 1.00 95.12 232 TYR A C 1
ATOM 1821 O O . TYR A 1 232 ? 23.941 -2.357 -12.348 1.00 95.12 232 TYR A O 1
ATOM 1829 N N . LEU A 1 233 ? 21.737 -2.386 -12.791 1.00 94.69 233 LEU A N 1
ATOM 1830 C CA . LEU A 1 233 ? 21.865 -1.680 -14.062 1.00 94.69 233 LEU A CA 1
ATOM 1831 C C . LEU A 1 233 ? 22.434 -0.270 -13.885 1.00 94.69 233 LEU A C 1
ATOM 1833 O O . LEU A 1 233 ? 23.347 0.115 -14.606 1.00 94.69 233 LEU A O 1
ATOM 1837 N N . THR A 1 234 ? 21.908 0.500 -12.933 1.00 92.31 234 THR A N 1
ATOM 1838 C CA . THR A 1 234 ? 22.324 1.892 -12.703 1.00 92.31 234 THR A CA 1
ATOM 1839 C C . THR A 1 234 ? 23.756 1.978 -12.178 1.00 92.31 234 THR A C 1
ATOM 1841 O O . THR A 1 234 ? 24.504 2.842 -12.630 1.00 92.31 234 THR A O 1
ATOM 1844 N N . SER A 1 235 ? 24.176 1.053 -11.307 1.00 92.19 235 SER A N 1
ATOM 1845 C CA . SER A 1 235 ? 25.544 1.021 -10.761 1.00 92.19 235 SER A CA 1
ATOM 1846 C C . SER A 1 235 ? 26.598 0.592 -11.781 1.00 92.19 235 SER A C 1
ATOM 1848 O O . SER A 1 235 ? 27.754 0.991 -11.673 1.00 92.19 235 SER A O 1
ATOM 1850 N N . ASN A 1 236 ? 26.213 -0.219 -12.769 1.00 91.62 236 ASN A N 1
ATOM 1851 C CA . ASN A 1 236 ? 27.134 -0.758 -13.773 1.00 91.62 236 ASN A CA 1
ATOM 1852 C C . ASN A 1 236 ? 26.926 -0.137 -15.164 1.00 91.62 236 ASN A C 1
ATOM 1854 O O . ASN A 1 236 ? 27.549 -0.567 -16.128 1.00 91.62 236 ASN A O 1
ATOM 1858 N N . TRP A 1 237 ? 26.074 0.883 -15.300 1.00 90.81 237 TRP A N 1
ATOM 1859 C CA . TRP A 1 237 ? 25.627 1.400 -16.600 1.00 90.81 237 TRP A CA 1
ATOM 1860 C C . TRP A 1 237 ? 26.772 1.712 -17.572 1.00 90.81 237 TRP A C 1
ATOM 1862 O O . TRP A 1 237 ? 26.713 1.348 -18.744 1.00 90.81 237 TRP A O 1
ATOM 1872 N N . VAL A 1 238 ? 27.833 2.347 -17.068 1.00 87.81 238 VAL A N 1
ATOM 1873 C CA . VAL A 1 238 ? 29.007 2.755 -17.857 1.00 87.81 238 VAL A CA 1
ATOM 1874 C C . VAL A 1 238 ? 30.045 1.643 -18.038 1.00 87.81 238 VAL A C 1
ATOM 1876 O O . VAL A 1 238 ? 30.933 1.770 -18.876 1.00 87.81 238 VAL A O 1
ATOM 1879 N N . THR A 1 239 ? 29.963 0.566 -17.254 1.00 89.06 239 THR A N 1
ATOM 1880 C CA . THR A 1 239 ? 30.924 -0.549 -17.268 1.00 89.06 239 THR A CA 1
ATOM 1881 C C . THR A 1 239 ? 30.395 -1.787 -17.988 1.00 89.06 239 THR A C 1
ATOM 1883 O O . THR A 1 239 ? 31.182 -2.671 -18.325 1.00 89.06 239 THR A O 1
ATOM 1886 N N . LEU A 1 240 ? 29.085 -1.858 -18.241 1.00 90.44 240 LEU A N 1
ATOM 1887 C CA . LEU A 1 240 ? 28.458 -2.976 -18.934 1.00 90.44 240 LEU A CA 1
ATOM 1888 C C . LEU A 1 240 ? 28.836 -3.010 -20.418 1.00 90.44 240 LEU A C 1
ATOM 1890 O O . LEU A 1 240 ? 28.709 -2.034 -21.159 1.00 90.44 240 LEU A O 1
ATOM 1894 N N . PHE A 1 241 ? 29.242 -4.190 -20.873 1.00 90.94 241 PHE A N 1
ATOM 1895 C CA . PHE A 1 241 ? 29.482 -4.485 -22.278 1.00 90.94 241 PHE A CA 1
ATOM 1896 C C . PHE A 1 241 ? 28.206 -4.962 -22.983 1.00 90.94 241 PHE A C 1
ATOM 1898 O O . PHE A 1 241 ? 27.261 -5.455 -22.370 1.00 90.94 241 PHE A O 1
ATOM 1905 N N . LYS A 1 242 ? 28.221 -4.908 -24.320 1.00 91.44 242 LYS A N 1
ATOM 1906 C CA . LYS A 1 242 ? 27.113 -5.336 -25.197 1.00 91.44 242 LYS A CA 1
ATOM 1907 C C . LYS A 1 242 ? 26.550 -6.724 -24.865 1.00 91.44 242 LYS A C 1
ATOM 1909 O O . LYS A 1 242 ? 25.337 -6.897 -24.861 1.00 91.44 242 LYS A O 1
ATOM 1914 N N . TYR A 1 243 ? 27.408 -7.702 -24.560 1.00 94.25 243 TYR A N 1
ATOM 1915 C CA . TYR A 1 243 ? 26.958 -9.053 -24.199 1.00 94.25 243 TYR A CA 1
ATOM 1916 C C . TYR A 1 243 ? 26.249 -9.092 -22.837 1.00 94.25 243 TYR A C 1
ATOM 1918 O O . TYR A 1 243 ? 25.257 -9.796 -22.690 1.00 94.25 243 TYR A O 1
ATOM 1926 N N . GLN A 1 244 ? 26.683 -8.277 -21.872 1.00 94.50 244 GLN A N 1
ATOM 1927 C CA . GLN A 1 244 ? 26.059 -8.205 -20.549 1.00 94.50 244 GLN A CA 1
ATOM 1928 C C . GLN A 1 244 ? 24.683 -7.539 -20.616 1.00 94.50 244 GLN A C 1
ATOM 1930 O O . GLN A 1 244 ? 23.786 -7.913 -19.869 1.00 94.50 244 GLN A O 1
ATOM 1935 N N . PHE A 1 245 ? 24.468 -6.601 -21.547 1.00 94.31 245 PHE A N 1
ATOM 1936 C CA . PHE A 1 245 ? 23.125 -6.082 -21.821 1.00 94.31 245 PHE A CA 1
ATOM 1937 C C . PHE A 1 245 ? 22.186 -7.161 -22.380 1.00 94.31 245 PHE A C 1
ATOM 1939 O O . PHE A 1 245 ? 20.999 -7.157 -22.054 1.00 94.31 245 PHE A O 1
ATOM 1946 N N . ILE A 1 246 ? 22.701 -8.103 -23.180 1.00 95.44 246 ILE A N 1
ATOM 1947 C CA . ILE A 1 246 ? 21.921 -9.248 -23.677 1.00 95.44 246 ILE A CA 1
ATOM 1948 C C . ILE A 1 246 ? 21.580 -10.199 -22.523 1.00 95.44 246 ILE A C 1
ATOM 1950 O O . ILE A 1 246 ? 20.415 -10.542 -22.347 1.00 95.44 246 ILE A O 1
ATOM 1954 N N . GLU A 1 247 ? 22.559 -10.564 -21.692 1.00 96.00 247 GLU A N 1
ATOM 1955 C CA . GLU A 1 247 ? 22.320 -11.394 -20.501 1.00 96.00 247 GLU A CA 1
ATOM 1956 C C . GLU A 1 247 ? 21.316 -10.734 -19.548 1.00 96.00 247 GLU A C 1
ATOM 1958 O O . GLU A 1 247 ? 20.413 -11.385 -19.016 1.00 96.00 247 GLU A O 1
ATOM 1963 N N . PHE A 1 248 ? 21.426 -9.415 -19.366 1.00 95.81 248 PHE A N 1
ATOM 1964 C CA . PHE A 1 248 ? 20.486 -8.655 -18.559 1.00 95.81 248 PHE A CA 1
ATOM 1965 C C . PHE A 1 248 ? 19.071 -8.712 -19.144 1.00 95.81 248 PHE A C 1
ATOM 1967 O O . PHE A 1 248 ? 18.143 -9.014 -18.391 1.00 95.81 248 PHE A O 1
ATOM 1974 N N . LYS A 1 249 ? 18.912 -8.503 -20.463 1.00 95.94 249 LYS A N 1
ATOM 1975 C CA . LYS A 1 249 ? 17.636 -8.643 -21.191 1.00 95.94 249 LYS A CA 1
ATOM 1976 C C . LYS A 1 249 ? 16.990 -10.008 -20.949 1.00 95.94 249 LYS A C 1
ATOM 1978 O O . LYS A 1 249 ? 15.807 -10.076 -20.618 1.00 95.94 249 LYS A O 1
ATOM 1983 N N . ASP A 1 250 ? 17.771 -11.078 -21.049 1.00 94.69 250 ASP A N 1
ATOM 1984 C CA . ASP A 1 250 ? 17.287 -12.437 -20.794 1.00 94.69 250 ASP A CA 1
ATOM 1985 C C . ASP A 1 250 ? 16.837 -12.617 -19.346 1.00 94.69 250 ASP A C 1
ATOM 1987 O O . ASP A 1 250 ? 15.778 -13.183 -19.077 1.00 94.69 250 ASP A O 1
ATOM 1991 N N . SER A 1 251 ? 17.590 -12.051 -18.404 1.00 94.44 251 SER A N 1
ATOM 1992 C CA . SER A 1 251 ? 17.297 -12.147 -16.974 1.00 94.44 251 SER A CA 1
ATOM 1993 C C . SER A 1 251 ? 16.029 -11.406 -16.526 1.00 94.44 251 SER A C 1
ATOM 1995 O O . SER A 1 251 ? 15.561 -11.644 -15.410 1.00 94.44 251 SER A O 1
ATOM 1997 N N . ILE A 1 252 ? 15.513 -10.477 -17.340 1.00 93.19 252 ILE A N 1
ATOM 1998 C CA . ILE A 1 252 ? 14.275 -9.725 -17.077 1.00 93.19 252 ILE A CA 1
ATOM 1999 C C . ILE A 1 252 ? 13.102 -10.185 -17.956 1.00 93.19 252 ILE A C 1
ATOM 2001 O O . ILE A 1 252 ? 11.999 -9.665 -17.799 1.00 93.19 252 ILE A O 1
ATOM 2005 N N . GLY A 1 253 ? 13.315 -11.161 -18.847 1.00 89.81 253 GLY A N 1
ATOM 2006 C CA . GLY A 1 253 ? 12.275 -11.737 -19.703 1.00 89.81 253 GLY A CA 1
ATOM 2007 C C . GLY A 1 253 ? 11.794 -10.816 -20.830 1.00 89.81 253 GLY A C 1
ATOM 2008 O O . GLY A 1 253 ? 10.594 -10.786 -21.098 1.00 89.81 253 GLY A O 1
A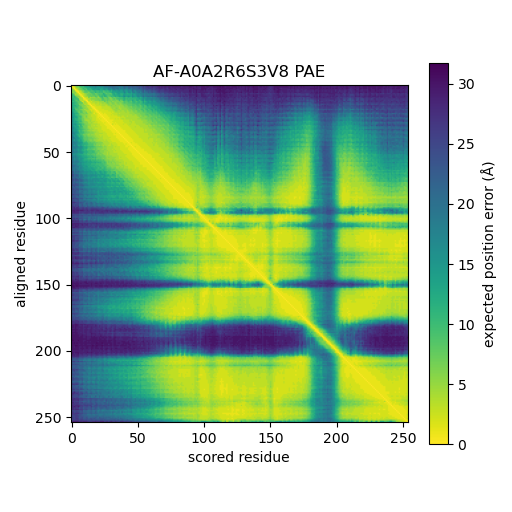TOM 2009 N N . ALA A 1 254 ? 12.704 -10.053 -21.447 1.00 79.62 254 ALA A N 1
ATOM 2010 C CA . ALA A 1 254 ? 12.405 -9.068 -22.497 1.00 79.62 254 ALA A CA 1
ATOM 2011 C C . ALA A 1 254 ? 12.895 -9.441 -23.912 1.00 79.62 254 ALA A C 1
ATOM 2013 O O . ALA A 1 254 ? 13.742 -10.355 -24.095 1.00 79.62 254 ALA A O 1
#

Mean predicted aligned error: 12.42 Å

pLDDT: mean 84.13, std 15.9, range [37.56, 97.06]

Sequence (254 aa):
MEYDEDVLSFQGKQKTAVETFEKREQTLKGLEDALRQKDEELNGEKGILQQLKVELEEREAAIAVREEQSTLLSAFAQIENADQTLKRLEDIFSCSLACPYSLASPGCGHSFCAMCILQWFFSGLHRGCGGWHEDPMCPLCRAVLPVPGNIESCPFTPNRLADEIIQQYLNELASVPALPDEDGSIIDQNTSKGKGKGKSLPEYEIVPWREGGSARRDWLERERAGRLKMEYLTSNWVTLFKYQFIEFKDSIGA

InterPro domains:
  IPR001841 Zinc finger, RING-type [PS50089] (108-142)
  IPR013083 Zinc finger, RING/FYVE/PHD-type [G3DSA:3.30.40.10] (50-175)
  IPR017907 Zinc finger, RING-type, conserved site [PS00518] (108-117)

Foldseek 3Di:
DPPVVVVVVVVVVVVVVVVVVVVVVVVVVVVVVVVVVVVVVVVVVVVVVVVVVVVVVVVVVVVVVVVVVVVLVVLVVLLVVLLVLVVVCCVVAVPNQQFWKFFPFPPGGDIHRLLVVLLQQLVQQDLVFLDRPDFDADPPPGGGGDAAPPDPADRIDGPVVVVVSSVVSLVSLQPRDDDQDPVRDDDPPPDDDDDDPDPDDPPRPSQLSYVVRVVVVVSNVSNVVSVVLCCVCRVCVNPDDSVVSSVSNVVSVD